Protein AF-A0A848GAI8-F1 (afdb_monomer_lite)

Radius of gyration: 19.77 Å; chains: 1; bounding box: 49×40×52 Å

Sequence (267 aa):
MNIGAVVGDWGAGAVNARQDVECVQALLTRLARRLGRTALDPLGVDGSIARPPATSSTVAAIRAFQAYAGVGVDGWIAPGGETWRRLVDAASACAGGPAAGDACFPFARPAVADWTHAPRSFGSNRSSGRRAHAGCDLYAPVGRQIHAVRDGVVMRDPYPFYAQTDALEIDHGDFVIRYGEIQQDCSLRQGDKVTGGQVIARVGLLVGISVPSAMLHLEMYDGSGQGSLTVAESASARRADGVPYLRRADLMDPTPFLNQWKLRLAP

Foldseek 3Di:
DWAPWKDFQCVVPGPLALVNQLVLQLLLCLLCLQVVNCQLHQVDSRSDQDVRNVPGSLLSNLQVQCVVQVHDRPSMDGTVDPSVVSSCCSLVVCVPPDPLDFFAAQALDAFPDDQCDPPFFFQHADPNNLAGAQFGWRHDDWFGFTWDRAKWFWAAAWDDDAQRATWTWTDRSQKIKIWPQFHPPFPDGGGDIHGHLDGGTTWHARHPDDDRGTTTGIWMFRRSDDDDQFADLVQFQADPVRRGNSGHVRTDGCNVVNVSNNVHHRD

Organism: NCBI:txid2728840

InterPro domains:
  IPR011055 Duplicated hybrid motif [G3DSA:2.70.70.10] (113-238)
  IPR011055 Duplicated hybrid motif [SSF51261] (120-224)
  IPR016047 M23ase, beta-sheet core domain [PF01551] (132-222)
  IPR036365 PGBD-like superfamily [SSF47090] (29-88)
  IPR036366 PGBD superfamily [G3DSA:1.10.101.10] (13-93)
  IPR050570 Bacterial cell wall metabolism enzyme [PTHR21666] (99-259)

pLDDT: mean 90.75, std 10.86, range [37.84, 98.81]

Secondary structure (DSSP, 8-state):
---SS-EE-GGGT----HHHHHHHHHHHHHHHHHHT-GGG--S---S---SSGGG-HHHHHHHHHHHHHTS--SSEE-TT-HHHHHHHHHHHTTSSPS-TTS---SSSS--SS-TTSTTTSTT-EEGGGTEE--SEEEE--TT-EEE-SSSEEE-S--EE-GGG-EEEEEE-SS-EEEEEEE-TT----TT-EE-TT-EEEEBPPPPS-SS---EEEEEEE-S---S-SB--GGG--B-TTS-B-SB-TTEE--HHHHHHHTTS---

Structure (mmCIF, N/CA/C/O backbone):
data_AF-A0A848GAI8-F1
#
_entry.id   AF-A0A848GAI8-F1
#
loop_
_atom_site.group_PDB
_atom_site.id
_atom_site.type_symbol
_atom_site.label_atom_id
_atom_site.label_alt_id
_atom_site.label_comp_id
_atom_site.label_asym_id
_atom_site.label_entity_id
_atom_site.label_seq_id
_atom_site.pdbx_PDB_ins_code
_atom_site.Cartn_x
_atom_site.Cartn_y
_atom_site.Cartn_z
_atom_site.occupancy
_atom_site.B_iso_or_equiv
_atom_site.auth_seq_id
_atom_site.auth_comp_id
_atom_site.auth_asym_id
_atom_site.auth_atom_id
_atom_site.pdbx_PDB_model_num
ATOM 1 N N . MET A 1 1 ? 2.447 5.279 -17.046 1.00 63.69 1 MET A N 1
ATOM 2 C CA . MET A 1 1 ? 3.831 4.863 -16.738 1.00 63.69 1 MET A CA 1
ATOM 3 C C . MET A 1 1 ? 4.490 4.506 -18.065 1.00 63.69 1 MET A C 1
ATOM 5 O O . MET A 1 1 ? 3.864 3.778 -18.823 1.00 63.69 1 MET A O 1
ATOM 9 N N . ASN A 1 2 ? 5.639 5.090 -18.412 1.00 78.75 2 ASN A N 1
ATOM 10 C CA . ASN A 1 2 ? 6.361 4.805 -19.661 1.00 78.75 2 ASN A CA 1
ATOM 11 C C . ASN A 1 2 ? 7.869 4.896 -19.405 1.00 78.75 2 ASN A C 1
ATOM 13 O O . ASN A 1 2 ? 8.270 5.735 -18.601 1.00 78.75 2 ASN A O 1
ATOM 17 N N . ILE A 1 3 ? 8.665 4.066 -20.078 1.00 89.44 3 ILE A N 1
ATOM 18 C CA . ILE A 1 3 ? 10.132 4.162 -20.062 1.00 89.44 3 ILE A CA 1
ATOM 19 C C . ILE A 1 3 ? 10.619 5.090 -21.182 1.00 89.44 3 ILE A C 1
ATOM 21 O O . ILE A 1 3 ? 10.006 5.146 -22.250 1.00 89.44 3 ILE A O 1
ATOM 25 N N . GLY A 1 4 ? 11.699 5.831 -20.937 1.00 88.69 4 GLY A N 1
ATOM 26 C CA . GLY A 1 4 ? 12.302 6.767 -21.892 1.00 88.69 4 GLY A CA 1
ATOM 27 C C . GLY A 1 4 ? 13.352 6.136 -22.809 1.00 88.69 4 GLY A C 1
ATOM 28 O O . GLY A 1 4 ? 13.539 6.600 -23.933 1.00 88.69 4 GLY A O 1
ATOM 29 N N . ALA A 1 5 ? 14.016 5.070 -22.362 1.00 92.50 5 ALA A N 1
ATOM 30 C CA . ALA A 1 5 ? 15.047 4.365 -23.113 1.00 92.50 5 ALA A CA 1
ATOM 31 C C . ALA A 1 5 ? 14.986 2.841 -22.915 1.00 92.50 5 ALA A C 1
ATOM 33 O O . ALA A 1 5 ? 14.226 2.322 -22.100 1.00 92.50 5 ALA A O 1
ATOM 34 N N . VAL A 1 6 ? 15.781 2.108 -23.701 1.00 94.81 6 VAL A N 1
ATOM 35 C CA . VAL A 1 6 ? 15.844 0.640 -23.628 1.00 94.81 6 VAL A CA 1
ATOM 36 C C . VAL A 1 6 ? 16.444 0.199 -22.291 1.00 94.81 6 VAL A C 1
ATOM 38 O O . VAL A 1 6 ? 17.518 0.671 -21.900 1.00 94.81 6 VAL A O 1
ATOM 41 N N . VAL A 1 7 ? 15.768 -0.748 -21.639 1.00 96.00 7 VAL A N 1
ATOM 42 C CA . VAL A 1 7 ? 16.212 -1.419 -20.410 1.00 96.00 7 VAL A CA 1
ATOM 43 C C . VAL A 1 7 ? 16.597 -2.863 -20.718 1.00 96.00 7 VAL A C 1
ATOM 45 O O . VAL A 1 7 ? 15.848 -3.574 -21.387 1.00 96.00 7 VAL A O 1
ATOM 48 N N . GLY A 1 8 ? 17.741 -3.309 -20.203 1.00 93.75 8 GLY A N 1
ATOM 49 C CA . GLY A 1 8 ? 18.208 -4.686 -20.301 1.00 93.75 8 GLY A CA 1
ATOM 50 C C . GLY A 1 8 ? 19.714 -4.790 -20.535 1.00 93.75 8 GLY A C 1
ATOM 51 O O . GLY A 1 8 ? 20.512 -4.042 -19.972 1.00 93.75 8 GLY A O 1
ATOM 52 N N . ASP A 1 9 ? 20.119 -5.751 -21.358 1.00 88.25 9 ASP A N 1
ATOM 53 C CA . ASP A 1 9 ? 21.524 -6.034 -21.642 1.00 88.25 9 ASP A CA 1
ATOM 54 C C . ASP A 1 9 ? 22.243 -4.853 -22.339 1.00 88.25 9 ASP A C 1
ATOM 56 O O . ASP A 1 9 ? 21.953 -4.519 -23.490 1.00 88.25 9 ASP A O 1
ATOM 60 N N . TRP A 1 10 ? 23.201 -4.221 -21.646 1.00 81.00 10 TRP A N 1
ATOM 61 C CA . TRP A 1 10 ? 24.008 -3.120 -22.193 1.00 81.00 10 TRP A CA 1
ATOM 62 C C . TRP A 1 10 ? 25.063 -3.583 -23.204 1.00 81.00 10 TRP A C 1
ATOM 64 O O . TRP A 1 10 ? 25.493 -2.779 -24.028 1.00 81.00 10 TRP A O 1
ATOM 74 N N . GLY A 1 11 ? 25.454 -4.862 -23.194 1.00 75.69 11 GLY A N 1
ATOM 75 C CA . GLY A 1 11 ? 26.381 -5.446 -24.167 1.00 75.69 11 GLY A CA 1
ATOM 76 C C . GLY A 1 11 ? 25.835 -5.425 -25.595 1.00 75.69 11 GLY A C 1
ATOM 77 O O . GLY A 1 11 ? 26.606 -5.495 -26.547 1.00 75.69 11 GLY A O 1
ATOM 78 N N . ALA A 1 12 ? 24.522 -5.253 -25.744 1.00 71.38 12 ALA A N 1
ATOM 79 C CA . ALA A 1 12 ? 23.870 -5.068 -27.029 1.00 71.38 12 ALA A CA 1
ATOM 80 C C . ALA A 1 12 ? 23.346 -3.621 -27.248 1.00 71.38 12 ALA A C 1
ATOM 82 O O . ALA A 1 12 ? 22.756 -3.346 -28.286 1.00 71.38 12 ALA A O 1
ATOM 83 N N . GLY A 1 13 ? 23.565 -2.681 -26.311 1.00 81.50 13 GLY A N 1
ATOM 84 C CA . GLY A 1 13 ? 23.250 -1.251 -26.496 1.00 81.50 13 GLY A CA 1
ATOM 85 C C . GLY A 1 13 ? 22.117 -0.657 -25.643 1.00 81.50 13 GLY A C 1
ATOM 86 O O . GLY A 1 13 ? 21.675 0.456 -25.928 1.00 81.50 13 GLY A O 1
ATOM 87 N N . ALA A 1 14 ? 21.639 -1.345 -24.599 1.00 89.38 14 ALA A N 1
ATOM 88 C CA . ALA A 1 14 ? 20.651 -0.772 -23.677 1.00 89.38 14 ALA A CA 1
ATOM 89 C C . ALA A 1 14 ? 21.217 0.419 -22.872 1.00 89.38 14 ALA A C 1
ATOM 91 O O . ALA A 1 14 ? 22.340 0.361 -22.365 1.00 89.38 14 ALA A O 1
ATOM 92 N N . VAL A 1 15 ? 20.418 1.485 -22.720 1.00 93.38 15 VAL A N 1
ATOM 93 C CA . VAL A 1 15 ? 20.817 2.721 -22.015 1.00 93.38 15 VAL A CA 1
ATOM 94 C C . VAL A 1 15 ? 20.756 2.538 -20.502 1.00 93.38 15 VAL A C 1
ATOM 96 O O . VAL A 1 15 ? 21.631 3.029 -19.793 1.00 93.38 15 VAL A O 1
ATOM 99 N N . ASN A 1 16 ? 19.741 1.816 -20.009 1.00 93.06 16 ASN A N 1
ATOM 100 C CA . ASN A 1 16 ? 19.540 1.549 -18.583 1.00 93.06 16 ASN A CA 1
ATOM 101 C C . ASN A 1 16 ? 19.509 2.823 -17.723 1.00 93.06 16 ASN A C 1
ATOM 103 O O . ASN A 1 16 ? 20.175 2.906 -16.690 1.00 93.06 16 ASN A O 1
ATOM 107 N N . ALA A 1 17 ? 18.733 3.829 -18.144 1.00 92.81 17 ALA A N 1
ATOM 108 C CA . ALA A 1 17 ? 18.486 4.994 -17.304 1.00 92.81 17 ALA A CA 1
ATOM 109 C C . ALA A 1 17 ? 17.850 4.539 -15.983 1.00 92.81 17 ALA A C 1
ATOM 111 O O . ALA A 1 17 ? 16.893 3.767 -15.990 1.00 92.81 17 ALA A O 1
ATOM 112 N N . ARG A 1 18 ? 18.372 5.024 -14.850 1.00 89.25 18 ARG A N 1
ATOM 113 C CA . ARG A 1 18 ? 17.991 4.546 -13.511 1.00 89.25 18 ARG A CA 1
ATOM 114 C C . ARG A 1 18 ? 16.474 4.469 -13.307 1.00 89.25 18 ARG A C 1
ATOM 116 O O . ARG A 1 18 ? 15.976 3.440 -12.875 1.00 89.25 18 ARG A O 1
ATOM 123 N N . GLN A 1 19 ? 15.753 5.528 -13.674 1.00 84.19 19 GLN A N 1
ATOM 124 C CA . GLN A 1 19 ? 14.293 5.599 -13.535 1.00 84.19 19 GLN A CA 1
ATOM 125 C C . GLN A 1 19 ? 13.564 4.553 -14.394 1.00 84.19 19 GLN A C 1
ATOM 127 O O . GLN A 1 19 ? 12.567 3.986 -13.954 1.00 84.19 19 GLN A O 1
ATOM 132 N N . ASP A 1 20 ? 14.072 4.258 -15.594 1.00 91.69 20 ASP A N 1
ATOM 133 C CA . ASP A 1 20 ? 13.491 3.240 -16.473 1.00 91.69 20 ASP A CA 1
ATOM 134 C C . ASP A 1 20 ? 13.725 1.834 -15.910 1.00 91.69 20 ASP A C 1
ATOM 136 O O . ASP A 1 20 ? 12.824 0.994 -15.929 1.00 91.69 20 ASP A O 1
ATOM 140 N N . VAL A 1 21 ? 14.919 1.586 -15.359 1.00 94.31 21 VAL A N 1
ATOM 141 C CA . VAL A 1 21 ? 15.248 0.317 -14.699 1.00 94.31 21 VAL A CA 1
ATOM 142 C C . VAL A 1 21 ? 14.387 0.126 -13.450 1.00 94.31 21 VAL A C 1
ATOM 144 O O . VAL A 1 21 ? 13.780 -0.933 -13.307 1.00 94.31 21 VAL A O 1
ATOM 147 N N . GLU A 1 22 ? 14.257 1.151 -12.600 1.00 87.12 22 GLU A N 1
ATOM 148 C CA . GLU A 1 22 ? 13.373 1.125 -11.424 1.00 87.12 22 GLU A CA 1
ATOM 149 C C . GLU A 1 22 ? 11.928 0.828 -11.844 1.00 87.12 22 GLU A C 1
ATOM 151 O O . GLU A 1 22 ? 11.261 -0.010 -11.242 1.00 87.12 22 GLU A O 1
ATOM 156 N N . CYS A 1 23 ? 11.455 1.450 -12.927 1.00 84.88 23 CYS A N 1
ATOM 157 C CA . CYS A 1 23 ? 10.116 1.232 -13.459 1.00 84.88 23 CYS A CA 1
ATOM 158 C C . CYS A 1 23 ? 9.890 -0.219 -13.919 1.00 84.88 23 CYS A C 1
ATOM 160 O O . CYS A 1 23 ? 8.900 -0.846 -13.533 1.00 84.88 23 CYS A O 1
ATOM 162 N N . VAL A 1 24 ? 10.815 -0.782 -14.701 1.00 93.69 24 VAL A N 1
ATOM 163 C CA . VAL A 1 24 ? 10.748 -2.183 -15.147 1.00 93.69 24 VAL A CA 1
ATOM 164 C C . VAL A 1 24 ? 10.813 -3.143 -13.960 1.00 93.69 24 VAL A C 1
ATOM 166 O O . VAL A 1 24 ? 9.997 -4.062 -13.875 1.00 93.69 24 VAL A O 1
ATOM 169 N N . GLN A 1 25 ? 11.737 -2.919 -13.023 1.00 94.00 25 GLN A N 1
ATOM 170 C CA . GLN A 1 25 ? 11.879 -3.744 -11.825 1.00 94.00 25 GLN A CA 1
ATOM 171 C C . GLN A 1 25 ? 10.603 -3.726 -10.978 1.00 94.00 25 GLN A C 1
ATOM 173 O O . GLN A 1 25 ? 10.146 -4.771 -10.518 1.00 94.00 25 GLN A O 1
ATOM 178 N N . ALA A 1 26 ? 9.989 -2.558 -10.811 1.00 85.12 26 ALA A N 1
ATOM 179 C CA . ALA A 1 26 ? 8.768 -2.387 -10.039 1.00 85.12 26 ALA A CA 1
ATOM 180 C C . ALA A 1 26 ? 7.585 -3.160 -10.660 1.00 85.12 26 ALA A C 1
ATOM 182 O O . ALA A 1 26 ? 6.860 -3.867 -9.956 1.00 85.12 26 ALA A O 1
ATOM 183 N N . LEU A 1 27 ? 7.431 -3.104 -11.989 1.00 88.12 27 LEU A N 1
ATOM 184 C CA . LEU A 1 27 ? 6.392 -3.850 -12.712 1.00 88.12 27 LEU A CA 1
ATOM 185 C C . LEU A 1 27 ? 6.614 -5.367 -12.660 1.00 88.12 27 LEU A C 1
ATOM 187 O O . LEU A 1 27 ? 5.664 -6.117 -12.429 1.00 88.12 27 LEU A O 1
ATOM 191 N N . 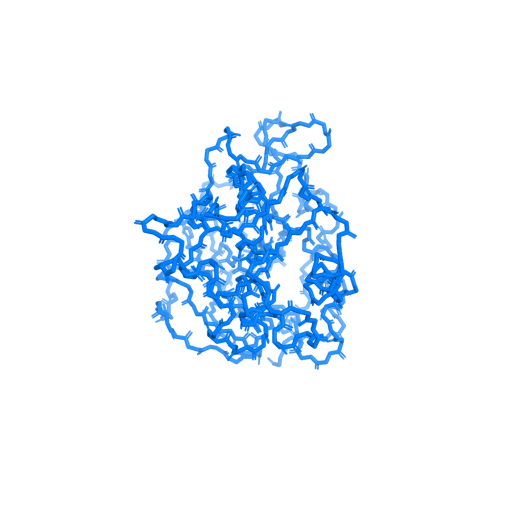LEU A 1 28 ? 7.856 -5.819 -12.850 1.00 92.00 28 LEU A N 1
ATOM 192 C CA . LEU A 1 28 ? 8.221 -7.234 -12.759 1.00 92.00 28 LEU A CA 1
ATOM 193 C C . LEU A 1 28 ? 8.013 -7.775 -11.342 1.00 92.00 28 LEU A C 1
ATOM 195 O O . LEU A 1 28 ? 7.396 -8.823 -11.184 1.00 92.00 28 LEU A O 1
ATOM 199 N N . THR A 1 29 ? 8.417 -7.019 -10.316 1.00 87.00 29 THR A N 1
ATOM 200 C CA . THR A 1 29 ? 8.176 -7.354 -8.902 1.00 87.00 29 THR A CA 1
ATOM 201 C C . THR A 1 29 ? 6.683 -7.539 -8.632 1.00 87.00 29 THR A C 1
ATOM 203 O O . THR A 1 29 ? 6.273 -8.564 -8.087 1.00 87.00 29 THR A O 1
ATOM 206 N N . ARG A 1 30 ? 5.843 -6.587 -9.069 1.00 81.00 30 ARG A N 1
ATOM 207 C CA . ARG A 1 30 ? 4.383 -6.670 -8.907 1.00 81.00 30 ARG A CA 1
ATOM 208 C C . ARG A 1 30 ? 3.805 -7.902 -9.602 1.00 81.00 30 ARG A C 1
ATOM 210 O O . ARG A 1 30 ? 2.993 -8.627 -9.029 1.00 81.00 30 ARG A O 1
ATOM 217 N N . LEU A 1 31 ? 4.241 -8.168 -10.833 1.00 83.56 31 LEU A N 1
ATOM 218 C CA . LEU A 1 31 ? 3.784 -9.323 -11.598 1.00 83.56 31 LEU A CA 1
ATOM 219 C C . LEU A 1 31 ? 4.232 -10.653 -10.966 1.00 83.56 31 LEU A C 1
ATOM 221 O O . LEU A 1 31 ? 3.439 -11.594 -10.909 1.00 83.56 31 LEU A O 1
ATOM 225 N N . ALA A 1 32 ? 5.469 -10.724 -10.470 1.00 85.44 32 ALA A N 1
ATOM 226 C CA . ALA A 1 32 ? 6.034 -11.891 -9.798 1.00 85.44 32 ALA A CA 1
ATOM 227 C C . ALA A 1 32 ? 5.236 -12.263 -8.549 1.00 85.44 32 ALA A C 1
ATOM 229 O O . ALA A 1 32 ? 4.837 -13.422 -8.403 1.00 85.44 32 ALA A O 1
ATOM 230 N N . ARG A 1 33 ? 4.941 -11.272 -7.697 1.00 78.06 33 ARG A N 1
ATOM 231 C CA . ARG A 1 33 ? 4.125 -11.450 -6.490 1.00 78.06 33 ARG A CA 1
ATOM 232 C C . ARG A 1 33 ? 2.724 -11.925 -6.833 1.00 78.06 33 ARG A C 1
ATOM 234 O O . ARG A 1 33 ? 2.290 -12.956 -6.327 1.00 78.06 33 ARG A O 1
ATOM 241 N N . ARG A 1 34 ? 2.054 -11.244 -7.767 1.00 73.38 34 ARG A N 1
ATOM 242 C CA . ARG A 1 34 ? 0.685 -11.589 -8.167 1.00 73.38 34 ARG A CA 1
ATOM 243 C C . ARG A 1 34 ? 0.567 -13.002 -8.736 1.00 73.38 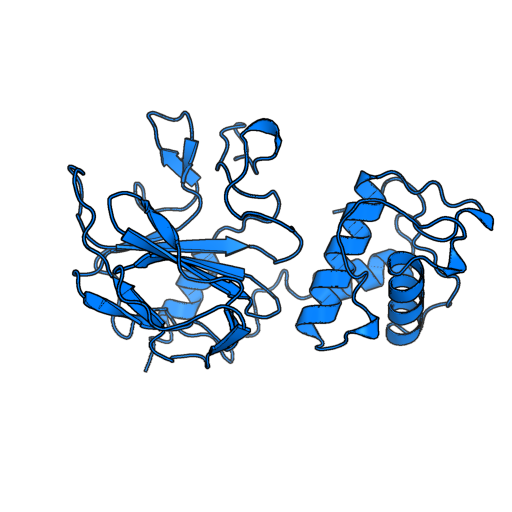34 ARG A C 1
ATOM 245 O O . ARG A 1 34 ? -0.412 -13.689 -8.477 1.00 73.38 34 ARG A O 1
ATOM 252 N N . LEU A 1 35 ? 1.535 -13.430 -9.545 1.00 76.81 35 LEU A N 1
ATOM 253 C CA . LEU A 1 35 ? 1.511 -14.757 -10.163 1.00 76.81 35 LEU A CA 1
ATOM 254 C C . LEU A 1 35 ? 2.107 -15.854 -9.269 1.00 76.81 35 LEU A C 1
ATOM 256 O O . LEU A 1 35 ? 2.098 -17.014 -9.679 1.00 76.81 35 LEU A O 1
ATOM 260 N N . GLY A 1 36 ? 2.673 -15.511 -8.106 1.00 76.69 36 GLY A N 1
ATOM 261 C CA . GLY A 1 36 ? 3.464 -16.443 -7.299 1.00 76.69 36 GLY A CA 1
ATOM 262 C C . GLY A 1 36 ? 4.666 -17.015 -8.064 1.00 76.69 36 GLY A C 1
ATOM 263 O O . GLY A 1 36 ? 5.062 -18.157 -7.839 1.00 76.69 36 GLY A O 1
ATOM 264 N N . ARG A 1 37 ? 5.222 -16.258 -9.021 1.00 84.38 37 ARG A N 1
ATOM 265 C CA . ARG A 1 37 ? 6.293 -16.700 -9.929 1.00 84.38 37 ARG A CA 1
ATOM 266 C C . ARG A 1 37 ? 7.588 -15.970 -9.615 1.00 84.38 37 ARG A C 1
ATOM 268 O O . ARG A 1 37 ? 7.877 -14.932 -10.201 1.00 84.38 37 ARG A O 1
ATOM 275 N N . THR A 1 38 ? 8.401 -16.570 -8.754 1.00 88.38 38 THR A N 1
ATOM 276 C CA . THR A 1 38 ? 9.708 -16.032 -8.336 1.00 88.38 38 THR A CA 1
ATOM 277 C C . THR A 1 38 ? 10.678 -15.804 -9.496 1.00 88.38 38 THR A C 1
ATOM 279 O O . THR A 1 38 ? 11.504 -14.907 -9.423 1.00 88.38 38 THR A O 1
ATOM 282 N N . ALA A 1 39 ? 10.552 -16.546 -10.602 1.00 91.38 39 ALA A N 1
ATOM 283 C CA . ALA A 1 39 ? 11.368 -16.336 -11.802 1.00 91.38 39 ALA A CA 1
ATOM 284 C C . ALA A 1 39 ? 11.154 -14.963 -12.472 1.00 91.38 39 ALA A C 1
ATOM 286 O O . ALA A 1 39 ? 11.996 -14.533 -13.254 1.00 91.38 39 ALA A O 1
ATOM 287 N N . LEU A 1 40 ? 10.030 -14.293 -12.196 1.00 92.69 40 LEU A N 1
ATOM 288 C CA . LEU A 1 40 ? 9.745 -12.943 -12.689 1.00 92.69 40 LEU A CA 1
ATOM 289 C C . LEU A 1 40 ? 10.254 -11.854 -11.735 1.00 92.69 40 LEU A C 1
ATOM 291 O O . LEU A 1 40 ? 10.149 -10.679 -12.067 1.00 92.69 40 LEU A O 1
ATOM 295 N N . ASP A 1 41 ? 10.749 -12.217 -10.550 1.00 91.56 41 ASP A N 1
ATOM 296 C CA . ASP A 1 41 ? 11.190 -11.257 -9.545 1.00 91.56 41 ASP A CA 1
ATOM 297 C C . ASP A 1 41 ? 12.616 -10.774 -9.871 1.00 91.56 41 ASP A C 1
ATOM 299 O O . ASP A 1 41 ? 13.542 -11.589 -9.924 1.00 91.56 41 ASP A O 1
ATOM 303 N N . PRO A 1 42 ? 12.833 -9.463 -10.084 1.00 93.94 42 PRO A N 1
ATOM 304 C CA . PRO A 1 42 ? 14.166 -8.906 -10.294 1.00 93.94 42 PRO A CA 1
ATOM 305 C C . PRO A 1 42 ? 15.015 -8.860 -9.010 1.00 93.94 42 PRO A C 1
ATOM 307 O O . PRO A 1 42 ? 16.150 -8.391 -9.062 1.00 93.94 42 PRO A O 1
ATOM 310 N N . LEU A 1 43 ? 14.506 -9.349 -7.873 1.00 91.25 43 LEU A N 1
ATOM 311 C CA . LEU A 1 43 ? 15.171 -9.408 -6.566 1.00 91.25 43 LEU A CA 1
ATOM 312 C C . LEU A 1 43 ? 15.530 -8.032 -5.985 1.00 91.25 43 LEU A C 1
ATOM 314 O O . LEU A 1 43 ? 16.452 -7.911 -5.180 1.00 91.25 43 LEU A O 1
ATOM 318 N N . GLY A 1 44 ? 14.811 -6.986 -6.390 1.00 85.44 44 GLY A N 1
ATOM 319 C CA . GLY A 1 44 ? 15.136 -5.615 -6.011 1.00 85.44 44 GLY A CA 1
ATOM 320 C C . GLY A 1 44 ? 14.616 -4.577 -7.000 1.00 85.44 44 GLY A C 1
ATOM 321 O O . GLY A 1 44 ? 14.434 -4.863 -8.182 1.00 85.44 44 GLY A O 1
ATOM 322 N N . VAL A 1 45 ? 14.405 -3.359 -6.502 1.00 87.12 45 VAL A N 1
ATOM 323 C CA . VAL A 1 45 ? 14.191 -2.148 -7.304 1.00 87.12 45 VAL A CA 1
ATOM 324 C C . VAL A 1 45 ? 15.326 -1.187 -6.951 1.00 87.12 45 VAL A C 1
ATOM 326 O O . VAL A 1 45 ? 15.193 -0.337 -6.073 1.00 87.12 45 VAL A O 1
ATOM 329 N N . ASP A 1 46 ? 16.485 -1.393 -7.570 1.00 89.19 46 ASP A N 1
ATOM 330 C CA . ASP A 1 46 ? 17.729 -0.655 -7.306 1.00 89.19 46 ASP A CA 1
ATOM 331 C C . ASP A 1 46 ? 18.138 0.280 -8.460 1.00 89.19 46 ASP A C 1
ATOM 333 O O . ASP A 1 46 ? 19.134 1.005 -8.366 1.00 89.19 46 ASP A O 1
ATOM 337 N N . GLY A 1 47 ? 17.381 0.255 -9.560 1.00 90.94 47 GLY A N 1
ATOM 338 C CA . GLY A 1 47 ? 17.638 1.048 -10.752 1.00 90.94 47 GLY A CA 1
ATOM 339 C C . GLY A 1 47 ? 18.909 0.671 -11.500 1.00 90.94 47 GLY A C 1
ATOM 340 O O . GLY A 1 47 ? 19.420 1.486 -12.270 1.00 90.94 47 GLY A O 1
ATOM 341 N N . SER A 1 48 ? 19.438 -0.531 -11.267 1.00 93.06 48 SER A N 1
ATOM 342 C CA . SER A 1 48 ? 20.727 -0.973 -11.784 1.00 93.06 48 SER A CA 1
ATOM 343 C C . SER A 1 48 ? 20.624 -2.270 -12.594 1.00 93.06 48 SER A C 1
ATOM 345 O O . SER A 1 48 ? 19.827 -3.166 -12.323 1.00 93.06 48 SER A O 1
ATOM 347 N N . ILE A 1 49 ? 21.484 -2.382 -13.610 1.00 93.69 49 ILE A N 1
ATOM 348 C CA . ILE A 1 49 ? 21.755 -3.631 -14.330 1.00 93.69 49 ILE A CA 1
ATOM 349 C C . ILE A 1 49 ? 23.190 -4.051 -14.011 1.00 93.69 49 ILE A C 1
ATOM 351 O O . ILE A 1 49 ? 24.121 -3.252 -14.141 1.00 93.69 49 ILE A O 1
ATOM 355 N N . ALA A 1 50 ? 23.368 -5.304 -13.589 1.00 91.25 50 ALA A N 1
ATOM 356 C CA . ALA A 1 50 ? 24.670 -5.829 -13.192 1.00 91.25 50 ALA A CA 1
ATOM 357 C C . ALA A 1 50 ? 25.691 -5.820 -14.345 1.00 91.25 50 ALA A C 1
ATOM 359 O O . ALA A 1 50 ? 25.358 -5.796 -15.536 1.00 91.25 50 ALA A O 1
ATOM 360 N N . ARG A 1 51 ? 26.974 -5.846 -13.972 1.00 87.94 51 ARG A N 1
ATOM 361 C CA . ARG A 1 51 ? 28.106 -5.978 -14.894 1.00 87.94 51 ARG A CA 1
ATOM 362 C C . ARG A 1 51 ? 28.883 -7.250 -14.526 1.00 87.94 51 ARG A C 1
ATOM 364 O O . ARG A 1 51 ? 29.464 -7.274 -13.444 1.00 87.94 51 ARG A O 1
ATOM 371 N N . PRO A 1 52 ? 28.917 -8.284 -15.387 1.00 87.69 52 PRO A N 1
ATOM 372 C CA . PRO A 1 52 ? 28.300 -8.357 -16.717 1.00 87.69 52 PRO A CA 1
ATOM 373 C C . PRO A 1 52 ? 26.757 -8.493 -16.672 1.00 87.69 52 PRO A C 1
ATOM 375 O O . PRO A 1 52 ? 26.220 -8.954 -15.672 1.00 87.69 52 PRO A O 1
ATOM 378 N N . PRO A 1 53 ? 26.026 -8.154 -17.752 1.00 83.69 53 PRO A N 1
ATOM 379 C CA . PRO A 1 53 ? 24.559 -8.253 -17.816 1.00 83.69 53 PRO A CA 1
ATOM 380 C C . PRO A 1 53 ? 24.012 -9.642 -17.484 1.00 83.69 53 PRO A C 1
ATOM 382 O O . PRO A 1 53 ? 22.938 -9.765 -16.901 1.00 83.69 53 PRO A O 1
ATOM 385 N N . ALA A 1 54 ? 24.769 -10.688 -17.827 1.00 85.62 54 ALA A N 1
ATOM 386 C CA . ALA A 1 54 ? 24.411 -12.080 -17.574 1.00 85.62 54 ALA A CA 1
ATOM 387 C C . ALA A 1 54 ? 24.223 -12.411 -16.082 1.00 85.62 54 ALA A C 1
ATOM 389 O O . ALA A 1 54 ? 23.573 -13.402 -15.764 1.00 85.62 54 ALA A O 1
ATOM 390 N N . THR A 1 55 ? 24.766 -11.600 -15.167 1.00 90.25 55 THR A N 1
ATOM 391 C CA . THR A 1 55 ? 24.584 -11.772 -13.717 1.00 90.25 55 THR A CA 1
ATOM 392 C C . THR A 1 55 ? 23.458 -10.907 -13.146 1.00 90.25 55 THR A C 1
ATOM 394 O O . THR A 1 55 ? 23.223 -10.929 -11.941 1.00 90.25 55 THR A O 1
ATOM 397 N N . SER A 1 56 ? 22.747 -10.137 -13.979 1.00 94.81 56 SER A N 1
ATOM 398 C CA . SER A 1 56 ? 21.659 -9.271 -13.526 1.00 94.81 56 SER A CA 1
ATOM 399 C C . SER A 1 56 ? 20.369 -10.061 -13.327 1.00 94.81 56 SER A C 1
ATOM 401 O O . SER A 1 56 ? 19.801 -10.595 -14.282 1.00 94.81 56 SER A O 1
ATOM 403 N N . SER A 1 57 ? 19.855 -10.052 -12.097 1.00 95.31 57 SER A N 1
ATOM 404 C CA . SER A 1 57 ? 18.518 -10.556 -11.764 1.00 95.31 57 SER A CA 1
ATOM 405 C C . SER A 1 57 ? 17.424 -9.834 -12.554 1.00 95.31 57 SER A C 1
ATOM 407 O O . SER A 1 57 ? 16.504 -10.480 -13.043 1.00 95.31 57 SER A O 1
ATOM 409 N N . THR A 1 58 ? 17.567 -8.525 -12.786 1.00 96.31 58 THR A N 1
ATOM 410 C CA . THR A 1 58 ? 16.669 -7.753 -13.657 1.00 96.31 58 THR A CA 1
ATOM 411 C C . THR A 1 58 ? 16.641 -8.305 -15.082 1.00 96.31 58 THR A C 1
ATOM 413 O O . THR A 1 58 ? 15.564 -8.550 -15.617 1.00 96.31 58 THR A O 1
ATOM 416 N N . VAL A 1 59 ? 17.799 -8.558 -15.707 1.00 96.00 59 VAL A N 1
ATOM 417 C CA . VAL A 1 59 ? 17.855 -9.124 -17.072 1.00 96.00 59 VAL A CA 1
ATOM 418 C C . VAL A 1 59 ? 17.278 -10.541 -17.104 1.00 96.00 59 VAL A C 1
ATOM 420 O O . VAL A 1 59 ? 16.544 -10.883 -18.033 1.00 96.00 59 VAL A O 1
ATOM 423 N N . ALA A 1 60 ? 17.551 -11.356 -16.082 1.00 96.25 60 ALA A N 1
ATOM 424 C CA . ALA A 1 60 ? 16.960 -12.686 -15.950 1.00 96.25 60 ALA A CA 1
ATOM 425 C C . ALA A 1 60 ? 15.423 -12.623 -15.846 1.00 96.25 60 ALA A C 1
ATOM 427 O O . ALA A 1 60 ? 14.734 -13.344 -16.568 1.00 96.25 60 ALA A O 1
ATOM 428 N N . ALA A 1 61 ? 14.890 -11.710 -15.031 1.00 96.69 61 ALA A N 1
ATOM 429 C CA . ALA A 1 61 ? 13.457 -11.485 -14.869 1.00 96.69 61 ALA A CA 1
ATOM 430 C C . ALA A 1 61 ? 12.795 -10.969 -16.159 1.00 96.69 61 ALA A C 1
ATOM 432 O O . ALA A 1 61 ? 11.715 -11.436 -16.518 1.00 96.69 61 ALA A O 1
ATOM 433 N N . ILE A 1 62 ? 13.458 -10.077 -16.910 1.00 96.50 62 ILE A N 1
ATOM 434 C CA . ILE A 1 62 ? 12.988 -9.634 -18.235 1.00 96.50 62 ILE A CA 1
ATOM 435 C C . ILE A 1 62 ? 12.873 -10.833 -19.182 1.00 96.50 62 ILE A C 1
ATOM 437 O O . ILE A 1 62 ? 11.826 -11.023 -19.798 1.00 96.50 62 ILE A O 1
ATOM 441 N N . ARG A 1 63 ? 13.909 -11.677 -19.271 1.00 96.12 63 ARG A N 1
ATOM 442 C CA . ARG A 1 63 ? 13.888 -12.879 -20.125 1.00 96.12 63 ARG A CA 1
ATOM 443 C C . ARG A 1 63 ? 12.792 -13.859 -19.707 1.00 96.12 63 ARG A C 1
ATOM 445 O O . ARG A 1 63 ? 12.084 -14.391 -20.560 1.00 96.12 63 ARG A O 1
ATOM 452 N N . ALA A 1 64 ? 12.618 -14.072 -18.404 1.00 96.25 64 ALA A N 1
ATOM 453 C CA . ALA A 1 64 ? 11.562 -14.923 -17.870 1.00 96.25 64 ALA A CA 1
ATOM 454 C C . ALA A 1 64 ? 10.166 -14.376 -18.204 1.00 96.25 64 ALA A C 1
ATOM 456 O O . ALA A 1 64 ? 9.285 -15.139 -18.606 1.00 96.25 64 ALA A O 1
ATOM 457 N N . PHE A 1 65 ? 9.973 -13.058 -18.103 1.00 96.50 65 PHE A N 1
ATOM 458 C CA . PHE A 1 65 ? 8.730 -12.410 -18.503 1.00 96.50 65 PHE A CA 1
ATOM 459 C C . PHE A 1 65 ? 8.474 -12.540 -20.004 1.00 96.50 65 PHE A C 1
ATOM 461 O O . PHE A 1 65 ? 7.362 -12.872 -20.397 1.00 96.50 65 PHE A O 1
ATOM 468 N N . GLN A 1 66 ? 9.486 -12.335 -20.846 1.00 96.44 66 GLN A N 1
ATOM 469 C CA . GLN A 1 66 ? 9.357 -12.485 -22.296 1.00 96.44 66 GLN A CA 1
ATOM 470 C C . GLN A 1 66 ? 8.928 -13.901 -22.688 1.00 96.44 66 GLN A C 1
ATOM 472 O O . GLN A 1 66 ? 7.993 -14.068 -23.473 1.00 96.44 66 GLN A O 1
ATOM 477 N N . ALA A 1 67 ? 9.551 -14.913 -22.076 1.00 94.69 67 ALA A N 1
ATOM 478 C CA . ALA A 1 67 ? 9.175 -16.309 -22.260 1.00 94.69 67 ALA A CA 1
ATOM 479 C C . ALA A 1 67 ? 7.733 -16.572 -21.793 1.00 94.69 67 ALA A C 1
ATOM 481 O O . ALA A 1 67 ? 6.956 -17.199 -22.509 1.00 94.69 67 ALA A O 1
ATOM 482 N N . TYR A 1 68 ? 7.350 -16.047 -20.624 1.00 92.38 68 TYR A N 1
ATOM 483 C CA . TYR A 1 68 ? 5.985 -16.144 -20.098 1.00 92.38 68 TYR A CA 1
ATOM 484 C C . TYR A 1 68 ? 4.950 -15.469 -21.011 1.00 92.38 68 TYR A C 1
ATOM 486 O O . TYR A 1 68 ? 3.869 -16.008 -21.236 1.00 92.38 68 TYR A O 1
ATOM 494 N N . ALA A 1 69 ? 5.286 -14.301 -21.552 1.00 91.38 69 ALA A N 1
ATOM 495 C CA . ALA A 1 69 ? 4.411 -13.502 -22.392 1.00 91.38 69 ALA A CA 1
ATOM 496 C C . ALA A 1 69 ? 4.376 -13.978 -23.853 1.00 91.38 69 ALA A C 1
ATOM 498 O O . ALA A 1 69 ? 3.613 -13.414 -24.635 1.00 91.38 69 ALA A O 1
ATOM 499 N N . GLY A 1 70 ? 5.176 -14.979 -24.239 1.00 92.00 70 GLY A N 1
ATOM 500 C CA . GLY A 1 70 ? 5.235 -15.490 -25.610 1.00 92.00 70 GLY A CA 1
ATOM 501 C C . GLY A 1 70 ? 5.778 -14.472 -26.618 1.00 92.00 70 GLY A C 1
ATOM 502 O O . GLY A 1 70 ? 5.293 -14.410 -27.746 1.00 92.00 70 GLY A O 1
ATOM 503 N N . VAL A 1 71 ? 6.742 -13.645 -26.204 1.00 93.56 71 VAL A N 1
ATOM 504 C CA . VAL A 1 71 ? 7.457 -12.689 -27.069 1.00 93.56 71 VAL A CA 1
ATOM 505 C C . VAL A 1 71 ? 8.925 -13.097 -27.218 1.00 93.56 71 VAL A C 1
ATOM 507 O O . VAL A 1 71 ? 9.401 -13.995 -26.524 1.00 93.56 71 VAL A O 1
ATOM 510 N N . GLY A 1 72 ? 9.652 -12.459 -28.140 1.00 93.50 72 GLY A N 1
ATOM 511 C CA . GLY A 1 72 ? 11.080 -12.726 -28.343 1.00 93.50 72 GLY A CA 1
ATOM 512 C C . GLY A 1 72 ? 11.892 -12.557 -27.052 1.00 93.50 72 GLY A C 1
ATOM 513 O O . GLY A 1 72 ? 11.732 -11.563 -26.346 1.00 93.50 72 GLY A O 1
ATOM 514 N N . VAL A 1 73 ? 12.751 -13.537 -26.744 1.00 94.19 73 VAL A N 1
ATOM 515 C CA . VAL A 1 73 ? 13.545 -13.579 -25.502 1.00 94.19 73 VAL A CA 1
ATOM 516 C C . VAL A 1 73 ? 14.933 -12.979 -25.733 1.00 94.19 73 VAL A C 1
ATOM 518 O O . VAL A 1 73 ? 15.945 -13.680 -25.797 1.00 94.19 73 VAL A O 1
ATOM 521 N N . ASP A 1 74 ? 14.988 -11.663 -25.885 1.00 91.94 74 ASP A N 1
ATOM 522 C CA . ASP A 1 74 ? 16.230 -10.907 -26.087 1.00 91.94 74 ASP A CA 1
ATOM 523 C C . ASP A 1 74 ? 16.794 -10.309 -24.783 1.00 91.94 74 ASP A C 1
ATOM 525 O O . ASP A 1 74 ? 17.975 -9.972 -24.722 1.00 91.94 74 ASP A O 1
ATOM 529 N N . GLY A 1 75 ? 16.006 -10.284 -23.702 1.00 92.12 75 GLY A N 1
ATOM 530 C CA . GLY A 1 75 ? 16.367 -9.652 -22.433 1.00 92.12 75 GLY A CA 1
ATOM 531 C C . GLY A 1 75 ? 16.223 -8.130 -22.439 1.00 92.12 75 GLY A C 1
ATOM 532 O O . GLY A 1 75 ? 16.790 -7.476 -21.561 1.00 92.12 75 GLY A O 1
ATOM 533 N N . TRP A 1 76 ? 15.486 -7.573 -23.404 1.00 93.12 76 TRP A N 1
ATOM 534 C CA . TRP A 1 76 ? 15.268 -6.145 -23.590 1.00 93.12 76 TRP A CA 1
ATOM 535 C C . TRP A 1 76 ? 13.816 -5.707 -23.485 1.00 93.12 76 TRP A C 1
ATOM 537 O O . TRP A 1 76 ? 12.863 -6.366 -23.906 1.00 93.12 76 TRP A O 1
ATOM 547 N N . ILE A 1 77 ? 13.659 -4.489 -22.987 1.00 95.12 77 ILE A N 1
ATOM 548 C CA . ILE A 1 77 ? 12.394 -3.780 -22.998 1.00 95.12 77 ILE A CA 1
ATOM 549 C C . ILE A 1 77 ? 12.625 -2.422 -23.650 1.00 95.12 77 ILE A C 1
ATOM 551 O O . ILE A 1 77 ? 13.248 -1.534 -23.072 1.00 95.12 77 ILE A O 1
ATOM 555 N N . ALA A 1 78 ? 12.133 -2.284 -24.880 1.00 94.00 78 ALA A N 1
ATOM 556 C CA . ALA A 1 78 ? 12.156 -1.029 -25.619 1.00 94.00 78 ALA A CA 1
ATOM 557 C C . ALA A 1 78 ? 10.916 -0.171 -25.296 1.00 94.00 78 ALA A C 1
ATOM 559 O O . ALA A 1 78 ? 9.818 -0.729 -25.169 1.00 94.00 78 ALA A O 1
ATOM 560 N N . PRO A 1 79 ? 11.051 1.169 -25.227 1.00 92.88 79 PRO A N 1
ATOM 561 C CA . PRO A 1 79 ? 9.916 2.078 -25.075 1.00 92.88 79 PRO A CA 1
ATOM 562 C C . PRO A 1 79 ? 8.824 1.813 -26.116 1.00 92.88 79 PRO A C 1
ATOM 564 O O . PRO A 1 79 ? 9.096 1.761 -27.313 1.00 92.88 79 PRO A O 1
ATOM 567 N N . GLY A 1 80 ? 7.583 1.604 -25.667 1.00 88.56 80 GLY A N 1
ATOM 568 C CA . GLY A 1 80 ? 6.441 1.325 -26.555 1.00 88.56 80 GLY A CA 1
ATOM 569 C C . GLY A 1 80 ? 6.471 -0.032 -27.284 1.00 88.56 80 GLY A C 1
ATOM 570 O O . GLY A 1 80 ? 5.536 -0.347 -28.026 1.00 88.56 80 GLY A O 1
ATOM 571 N N . GLY A 1 81 ? 7.506 -0.852 -27.071 1.00 92.69 81 GLY A N 1
ATOM 572 C CA . GLY A 1 81 ? 7.652 -2.169 -27.690 1.00 92.69 81 GLY A CA 1
ATOM 573 C C . GLY A 1 81 ? 6.616 -3.191 -27.209 1.00 92.69 81 GLY A C 1
ATOM 574 O O . GLY A 1 81 ? 5.894 -2.969 -26.238 1.00 92.69 81 GLY A O 1
ATOM 575 N N . GLU A 1 82 ? 6.555 -4.347 -27.877 1.00 94.75 82 GLU A N 1
ATOM 576 C CA . GLU A 1 82 ? 5.618 -5.429 -27.531 1.00 94.75 82 GLU A CA 1
ATOM 577 C C . GLU A 1 82 ? 5.828 -5.937 -26.098 1.00 94.75 82 GLU A C 1
ATOM 579 O O . GLU A 1 82 ? 4.867 -6.023 -25.338 1.00 94.75 82 GLU A O 1
ATOM 584 N N . THR A 1 83 ? 7.078 -6.200 -25.697 1.00 95.75 83 THR A N 1
ATOM 585 C CA . THR A 1 83 ? 7.413 -6.609 -24.323 1.00 95.75 83 THR A CA 1
ATOM 586 C C . THR A 1 83 ? 6.964 -5.564 -23.305 1.00 95.75 83 THR A C 1
ATOM 588 O O . THR A 1 83 ? 6.387 -5.921 -22.284 1.00 95.75 83 THR A O 1
ATOM 591 N N . TRP A 1 84 ? 7.170 -4.273 -23.593 1.00 95.38 84 TRP A N 1
ATOM 592 C CA . TRP A 1 84 ? 6.735 -3.185 -22.716 1.00 95.38 84 TRP A CA 1
ATOM 593 C C . TRP A 1 84 ? 5.214 -3.143 -22.582 1.00 95.38 84 TRP A C 1
ATOM 595 O O . TRP A 1 84 ? 4.704 -3.155 -21.466 1.00 95.38 84 TRP A O 1
ATOM 605 N N . ARG A 1 85 ? 4.483 -3.161 -23.703 1.00 92.44 85 ARG A N 1
ATOM 606 C CA . ARG A 1 85 ? 3.014 -3.166 -23.697 1.00 92.44 85 ARG A CA 1
ATOM 607 C C . ARG A 1 85 ? 2.465 -4.370 -22.948 1.00 92.44 85 ARG A C 1
ATOM 609 O O . ARG A 1 85 ? 1.656 -4.180 -22.057 1.00 92.44 85 ARG A O 1
ATOM 616 N N . ARG A 1 86 ? 2.975 -5.580 -23.202 1.00 92.25 86 ARG A N 1
ATOM 617 C CA . ARG A 1 86 ? 2.552 -6.777 -22.461 1.00 92.25 86 ARG A CA 1
ATOM 618 C C . ARG A 1 86 ? 2.908 -6.715 -20.987 1.00 92.25 86 ARG A C 1
ATOM 620 O O . ARG A 1 86 ? 2.135 -7.221 -20.189 1.00 92.25 86 ARG A O 1
ATOM 627 N N . LEU A 1 87 ? 4.056 -6.151 -20.609 1.00 92.00 87 LEU A N 1
ATOM 628 C CA . LEU A 1 87 ? 4.427 -6.011 -19.199 1.00 92.00 87 LEU A CA 1
ATOM 629 C C . LEU A 1 87 ? 3.49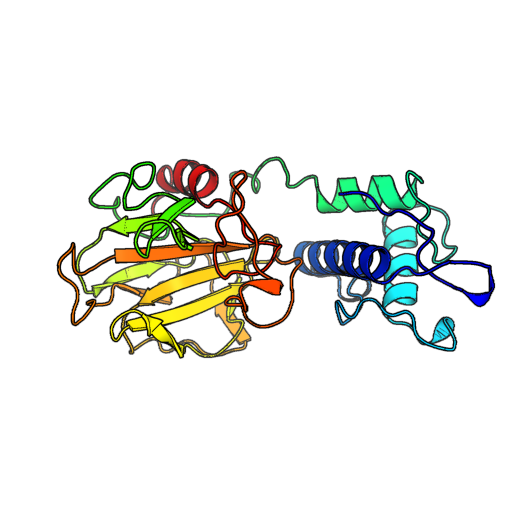6 -5.025 -18.506 1.00 92.00 87 LEU A C 1
ATOM 631 O O . LEU A 1 87 ? 2.972 -5.334 -17.441 1.00 92.00 87 LEU A O 1
ATOM 635 N N . VAL A 1 88 ? 3.257 -3.871 -19.130 1.00 88.25 88 VAL A N 1
ATOM 636 C CA . VAL A 1 88 ? 2.306 -2.877 -18.642 1.00 88.25 88 VAL A CA 1
ATOM 637 C C . VAL A 1 88 ? 0.920 -3.488 -18.573 1.00 88.25 88 VAL A C 1
ATOM 639 O O . VAL A 1 88 ? 0.347 -3.430 -17.504 1.00 88.25 88 VAL A O 1
ATOM 642 N N . ASP A 1 89 ? 0.401 -4.133 -19.612 1.00 84.00 89 ASP A N 1
ATOM 643 C CA . ASP A 1 89 ? -0.926 -4.758 -19.615 1.00 84.00 89 ASP A CA 1
ATOM 644 C C . ASP A 1 89 ? -1.017 -5.894 -18.599 1.00 84.00 89 ASP A C 1
ATOM 646 O O . ASP A 1 89 ? -1.950 -5.941 -17.808 1.00 84.00 89 ASP A O 1
ATOM 650 N N . ALA A 1 90 ? -0.025 -6.782 -18.533 1.00 82.00 90 ALA A N 1
ATOM 651 C CA . ALA A 1 90 ? 0.008 -7.841 -17.534 1.00 82.00 90 ALA A CA 1
ATOM 652 C C . ALA A 1 90 ? 0.015 -7.239 -16.132 1.00 82.00 90 ALA A C 1
ATOM 654 O O . ALA A 1 90 ? -0.728 -7.706 -15.279 1.00 82.00 90 ALA A O 1
ATOM 655 N N . ALA A 1 91 ? 0.784 -6.184 -15.888 1.00 74.31 91 ALA A N 1
ATOM 656 C CA . ALA A 1 91 ? 0.838 -5.520 -14.598 1.00 74.31 91 ALA A CA 1
ATOM 657 C C . ALA A 1 91 ? -0.357 -4.569 -14.352 1.00 74.31 91 ALA A C 1
ATOM 659 O O . ALA A 1 91 ? -0.616 -4.257 -13.196 1.00 74.31 91 ALA A O 1
ATOM 660 N N . SER A 1 92 ? -1.060 -4.097 -15.389 1.00 66.50 92 SER A N 1
ATOM 661 C CA . SER A 1 92 ? -2.097 -3.039 -15.365 1.00 66.50 92 SER A CA 1
ATOM 662 C C . SER A 1 92 ? -3.490 -3.529 -15.739 1.00 66.50 92 SER A C 1
ATOM 664 O O . SER A 1 92 ? -4.444 -2.776 -15.587 1.00 66.50 92 SER A O 1
ATOM 666 N N . ALA A 1 93 ? -3.669 -4.807 -16.077 1.00 56.97 93 ALA A N 1
ATOM 667 C CA . ALA A 1 93 ? -4.956 -5.508 -16.037 1.00 56.97 93 ALA A CA 1
ATOM 668 C C . ALA A 1 93 ? -5.608 -5.464 -14.629 1.00 56.97 93 ALA A C 1
ATOM 670 O O . ALA A 1 93 ? -6.683 -6.012 -14.422 1.00 56.97 93 ALA A O 1
ATOM 671 N N . CYS A 1 94 ? -4.964 -4.766 -13.686 1.00 40.94 94 CYS A N 1
ATOM 672 C CA . CYS A 1 94 ? -5.399 -4.360 -12.356 1.00 40.94 94 CYS A CA 1
ATOM 673 C C . CYS A 1 94 ? -5.745 -2.850 -12.223 1.00 40.94 94 CYS A C 1
ATOM 675 O O . CYS A 1 94 ? -5.852 -2.359 -11.105 1.00 40.94 94 CYS A O 1
ATOM 677 N N . ALA A 1 95 ? -5.909 -2.077 -13.309 1.00 41.97 95 ALA A N 1
ATOM 678 C CA . ALA A 1 95 ? -6.523 -0.738 -13.233 1.00 41.97 95 ALA A CA 1
ATOM 679 C C . ALA A 1 95 ? -8.062 -0.812 -13.143 1.00 41.97 95 ALA A C 1
ATOM 681 O O . ALA A 1 95 ? -8.709 0.121 -12.672 1.00 41.97 95 ALA A O 1
ATOM 682 N N . GLY A 1 96 ? -8.648 -1.949 -13.536 1.00 37.84 96 GLY A N 1
ATOM 683 C CA . GLY A 1 96 ? -9.870 -2.425 -12.901 1.00 37.84 96 GLY A CA 1
ATOM 684 C C . GLY A 1 96 ? -9.466 -3.018 -11.558 1.00 37.84 96 GLY A C 1
ATOM 685 O O . GLY A 1 96 ? -8.577 -3.868 -11.532 1.00 37.84 96 GLY A O 1
ATOM 686 N N . GLY A 1 97 ? -10.055 -2.532 -10.463 1.00 42.50 97 GLY A N 1
ATOM 687 C CA . GLY A 1 97 ? -9.778 -3.035 -9.116 1.00 42.50 97 GLY A CA 1
ATOM 688 C C . GLY A 1 97 ? -9.813 -4.571 -9.042 1.00 42.50 97 GLY A C 1
ATOM 689 O O . GLY A 1 97 ? -10.381 -5.212 -9.932 1.00 42.50 97 GLY A O 1
ATOM 690 N N . PRO A 1 98 ? -9.205 -5.175 -8.004 1.00 44.09 98 PRO A N 1
ATOM 691 C CA . PRO A 1 98 ? -9.135 -6.623 -7.854 1.00 44.09 98 PRO A CA 1
ATOM 692 C C . PRO A 1 98 ? -10.511 -7.236 -8.110 1.00 44.09 98 PRO A C 1
ATOM 694 O O . PRO A 1 98 ? -11.530 -6.691 -7.670 1.00 44.09 98 PRO A O 1
ATOM 697 N N . ALA A 1 99 ? -10.535 -8.341 -8.862 1.00 42.47 99 ALA A N 1
ATOM 698 C CA . ALA A 1 99 ? -11.762 -9.056 -9.180 1.00 42.47 99 ALA A CA 1
ATOM 699 C C . ALA A 1 99 ? -12.613 -9.196 -7.909 1.00 42.47 99 ALA A C 1
ATOM 701 O O . ALA A 1 99 ? -12.135 -9.664 -6.873 1.00 42.47 99 ALA A O 1
ATOM 702 N N . ALA A 1 100 ? -13.858 -8.718 -7.981 1.00 43.78 100 ALA A N 1
ATOM 703 C CA . ALA A 1 100 ? -14.834 -8.814 -6.907 1.00 43.78 100 ALA A CA 1
ATOM 704 C C . ALA A 1 100 ? -15.064 -10.302 -6.595 1.00 43.78 100 ALA A C 1
ATOM 706 O O . ALA A 1 100 ? -15.843 -10.969 -7.269 1.00 43.78 100 ALA A O 1
ATOM 707 N N . GLY A 1 101 ? -14.330 -10.831 -5.617 1.00 50.81 101 GLY A N 1
ATOM 708 C CA . GLY A 1 101 ? -14.257 -12.269 -5.366 1.00 50.81 101 GLY A CA 1
ATOM 709 C C . GLY A 1 101 ? -13.802 -12.613 -3.956 1.00 50.81 101 GLY A C 1
ATOM 710 O O . GLY A 1 101 ? -14.547 -13.308 -3.277 1.00 50.81 101 GLY A O 1
ATOM 711 N N . ASP A 1 102 ? -12.707 -12.014 -3.462 1.00 73.06 102 ASP A N 1
ATOM 712 C CA . ASP A 1 102 ? -12.014 -12.527 -2.257 1.00 73.06 102 ASP A CA 1
ATOM 713 C C . ASP A 1 102 ? -11.706 -11.494 -1.158 1.00 73.06 102 ASP A C 1
ATOM 715 O O . ASP A 1 102 ? -11.235 -11.872 -0.090 1.00 73.06 102 ASP A O 1
ATOM 719 N N . ALA A 1 103 ? -11.967 -10.199 -1.380 1.00 88.38 103 ALA A N 1
ATOM 720 C CA . ALA A 1 103 ? -11.681 -9.167 -0.379 1.00 88.38 103 ALA A CA 1
ATOM 721 C C . ALA A 1 103 ? -12.920 -8.772 0.451 1.00 88.38 103 ALA A C 1
ATOM 723 O O . ALA A 1 103 ? -14.024 -8.668 -0.093 1.00 88.38 103 ALA A O 1
ATOM 724 N N . CYS A 1 104 ? -12.747 -8.529 1.752 1.00 93.69 104 CYS A N 1
ATOM 725 C CA . CYS A 1 104 ? -13.778 -8.050 2.676 1.00 93.69 104 CYS A CA 1
ATOM 726 C C . CYS A 1 104 ? -13.432 -6.674 3.265 1.00 93.69 104 CYS A C 1
ATOM 728 O O . CYS A 1 104 ? -12.286 -6.226 3.253 1.00 93.69 104 CYS A O 1
ATOM 730 N N . PHE A 1 105 ? -14.436 -5.992 3.816 1.00 97.12 105 PHE A N 1
ATOM 731 C CA . PHE A 1 105 ? -14.224 -4.794 4.625 1.00 97.12 105 PHE A CA 1
ATOM 732 C C . PHE A 1 105 ? -13.406 -5.160 5.875 1.00 97.12 105 PHE A C 1
ATOM 734 O O . PHE A 1 105 ? -13.642 -6.226 6.441 1.00 97.12 105 PHE A O 1
ATOM 741 N N . PRO A 1 106 ? -12.501 -4.299 6.377 1.00 97.81 106 PRO A N 1
ATOM 742 C CA . PRO A 1 106 ? -11.648 -4.634 7.524 1.00 97.81 106 PRO A CA 1
ATOM 743 C C . PRO A 1 106 ? -12.398 -4.716 8.866 1.00 97.81 106 PRO A C 1
ATOM 745 O O . PRO A 1 106 ? -11.782 -4.994 9.891 1.00 97.81 106 PRO A O 1
ATOM 748 N N . PHE A 1 107 ? -13.715 -4.484 8.888 1.00 98.19 107 PHE A N 1
ATOM 749 C CA . PHE A 1 107 ? -14.570 -4.626 10.065 1.00 98.19 107 PHE A CA 1
ATOM 750 C C . PHE A 1 107 ? -15.778 -5.525 9.771 1.00 98.19 107 PHE A C 1
ATOM 752 O O . PHE A 1 107 ? -16.390 -5.424 8.708 1.00 98.19 107 PHE A O 1
ATOM 759 N N . ALA A 1 108 ? -16.212 -6.296 10.772 1.00 95.88 108 ALA A N 1
ATOM 760 C CA . ALA A 1 108 ? -17.475 -7.049 10.738 1.00 95.88 108 ALA A CA 1
ATOM 761 C C . ALA A 1 108 ? -18.733 -6.164 10.895 1.00 95.88 108 ALA A C 1
ATOM 763 O O . ALA A 1 108 ? -19.870 -6.628 10.854 1.00 95.88 108 ALA A O 1
ATOM 764 N N . ARG A 1 109 ? -18.548 -4.856 11.114 1.00 94.75 109 ARG A N 1
ATOM 765 C CA . ARG A 1 109 ? -19.613 -3.845 11.191 1.00 94.75 109 ARG A CA 1
ATOM 766 C C . ARG A 1 109 ? -19.167 -2.584 10.455 1.00 94.75 109 ARG A C 1
ATOM 768 O O . ARG A 1 109 ? -17.973 -2.286 10.495 1.00 94.75 109 ARG A O 1
ATOM 775 N N . PRO A 1 110 ? -20.086 -1.799 9.868 1.00 92.56 110 PRO A N 1
ATOM 776 C CA . PRO A 1 110 ? -19.726 -0.542 9.223 1.00 92.56 110 PRO A CA 1
ATOM 777 C C . PRO A 1 110 ? -18.938 0.396 10.150 1.00 92.56 110 PRO A C 1
ATOM 779 O O . PRO A 1 110 ? -19.084 0.364 11.380 1.00 92.56 110 PRO A O 1
ATOM 782 N N . ALA A 1 111 ? -18.101 1.239 9.544 1.00 94.50 111 ALA A N 1
ATOM 783 C CA . ALA A 1 111 ? -17.489 2.362 10.243 1.00 94.50 111 ALA A CA 1
ATOM 784 C C . ALA A 1 111 ? -18.574 3.338 10.733 1.00 94.50 111 ALA A C 1
ATOM 786 O O . ALA A 1 111 ? -19.657 3.427 10.157 1.00 94.50 111 ALA A O 1
ATOM 787 N N . VAL A 1 112 ? -18.277 4.078 11.801 1.00 93.62 112 VAL A N 1
ATOM 788 C CA . VAL A 1 112 ? -19.226 5.010 12.439 1.00 93.62 112 VAL A CA 1
ATOM 789 C C . VAL A 1 112 ? -19.558 6.200 11.532 1.00 93.62 112 VAL A C 1
ATOM 791 O O . VAL A 1 112 ? -20.634 6.780 11.641 1.00 93.62 112 VAL A O 1
ATOM 794 N N . ALA A 1 113 ? -18.642 6.567 10.637 1.00 91.94 113 ALA A N 1
ATOM 795 C CA . ALA A 1 113 ? -18.809 7.667 9.698 1.00 91.94 113 ALA A CA 1
ATOM 796 C C . ALA A 1 113 ? -18.203 7.318 8.336 1.00 91.94 113 ALA A C 1
ATOM 798 O O . ALA A 1 113 ? -17.290 6.496 8.245 1.00 91.94 113 ALA A O 1
ATOM 799 N N . ASP A 1 114 ? -18.687 7.995 7.293 1.00 90.25 114 ASP A N 1
ATOM 800 C CA . ASP A 1 114 ? -18.154 7.862 5.940 1.00 90.25 114 ASP A CA 1
ATOM 801 C C . ASP A 1 114 ? -16.723 8.426 5.852 1.00 90.25 114 ASP A C 1
ATOM 803 O O . ASP A 1 114 ? -16.440 9.539 6.319 1.00 90.25 114 ASP A O 1
ATOM 807 N N . TRP A 1 115 ? -15.823 7.652 5.248 1.00 94.56 115 TRP A N 1
ATOM 808 C CA . TRP A 1 115 ? -14.420 7.986 5.023 1.00 94.56 115 TRP A CA 1
ATOM 809 C C . TRP A 1 115 ? -14.184 8.858 3.787 1.00 94.56 115 TRP A C 1
ATOM 811 O O . TRP A 1 115 ? -13.065 9.322 3.606 1.00 94.56 115 TRP A O 1
ATOM 821 N N . THR A 1 116 ? -15.182 9.136 2.943 1.00 93.38 116 THR A N 1
ATOM 822 C CA . THR A 1 116 ? -14.999 9.959 1.730 1.00 93.38 116 THR A CA 1
ATOM 823 C C . THR A 1 116 ? -14.936 11.464 1.994 1.00 93.38 116 THR A C 1
ATOM 825 O O . THR A 1 116 ? -14.706 12.242 1.071 1.00 93.38 116 THR A O 1
ATOM 828 N N . HIS A 1 117 ? -15.106 11.896 3.246 1.00 93.12 117 HIS A N 1
ATOM 829 C CA . HIS A 1 117 ? -15.120 13.309 3.621 1.00 93.12 117 HIS A CA 1
ATOM 830 C C . HIS A 1 117 ? -13.989 13.662 4.585 1.00 93.12 117 HIS A C 1
ATOM 832 O O . HIS A 1 117 ? -13.563 12.853 5.416 1.00 93.12 117 HIS A O 1
ATOM 838 N N . ALA A 1 118 ? -13.548 14.919 4.530 1.00 92.56 118 ALA A N 1
ATOM 839 C CA . ALA A 1 118 ? -12.627 15.461 5.515 1.00 92.56 118 ALA A CA 1
ATOM 840 C C . ALA A 1 118 ? -13.209 15.347 6.947 1.00 92.56 118 ALA A C 1
ATOM 842 O O . ALA A 1 118 ? -14.425 15.437 7.141 1.00 92.56 118 ALA A O 1
ATOM 843 N N . PRO A 1 119 ? -12.364 15.140 7.970 1.00 92.62 119 PRO A N 1
ATOM 844 C CA . PRO A 1 119 ? -10.909 15.009 7.892 1.00 92.62 119 PRO A CA 1
ATOM 845 C C . PRO A 1 119 ? -10.426 13.583 7.569 1.00 92.62 119 PRO A C 1
ATOM 847 O O . PRO A 1 119 ? -9.220 13.361 7.583 1.00 92.62 119 PRO A O 1
ATOM 850 N N . ARG A 1 120 ? -11.325 12.621 7.334 1.00 94.69 120 ARG A N 1
ATOM 851 C CA . ARG A 1 120 ? -11.014 11.183 7.245 1.00 94.69 120 ARG A CA 1
ATOM 852 C C . ARG A 1 120 ? -10.530 10.743 5.870 1.00 94.69 120 ARG A C 1
ATOM 854 O O . ARG A 1 120 ? -9.875 9.713 5.767 1.00 94.69 120 ARG A O 1
ATOM 861 N N . SER A 1 121 ? -10.872 11.492 4.828 1.00 97.19 121 SER A N 1
ATOM 862 C CA . SER A 1 121 ? -10.615 11.089 3.449 1.00 97.19 121 SER A CA 1
ATOM 863 C C . SER A 1 121 ? -9.154 11.162 3.051 1.00 97.19 121 SER A C 1
ATOM 865 O O . SER A 1 121 ? -8.386 11.990 3.557 1.00 97.19 121 SER A O 1
ATOM 867 N N . PHE A 1 122 ? -8.795 10.327 2.081 1.00 98.19 122 PHE A N 1
ATOM 868 C CA . PHE A 1 122 ? -7.530 10.424 1.378 1.00 98.19 122 PHE A CA 1
ATOM 869 C C . PHE A 1 122 ? -7.342 11.833 0.801 1.00 98.19 122 PHE A C 1
ATOM 871 O O . PHE A 1 122 ? -8.285 12.484 0.349 1.00 98.19 122 PHE A O 1
ATOM 878 N N . GLY A 1 123 ? -6.118 12.349 0.881 1.00 97.50 123 GLY A N 1
ATOM 879 C CA . GLY A 1 123 ? -5.769 13.684 0.399 1.00 97.50 123 GLY A CA 1
ATOM 880 C C . GLY A 1 123 ? -6.220 14.847 1.291 1.00 97.50 123 GLY A C 1
ATOM 881 O O . GLY A 1 123 ? -5.778 15.972 1.053 1.00 97.50 123 GLY A O 1
ATOM 882 N N . SER A 1 124 ? -7.014 14.609 2.345 1.00 97.19 124 SER A N 1
ATOM 883 C CA . SER A 1 124 ? -7.397 15.645 3.315 1.00 97.19 124 SER A CA 1
ATOM 884 C C . SER A 1 124 ? -6.182 16.390 3.876 1.00 97.19 124 SER A C 1
ATOM 886 O O . SER A 1 124 ? -5.119 15.808 4.097 1.00 97.19 124 SER A O 1
ATOM 888 N N . ASN A 1 125 ? -6.338 17.684 4.156 1.00 97.00 125 ASN A N 1
ATOM 889 C CA . ASN A 1 125 ? -5.255 18.477 4.730 1.00 97.00 125 ASN A CA 1
ATOM 890 C C . ASN A 1 125 ? -4.884 17.976 6.137 1.00 97.00 125 ASN A C 1
ATOM 892 O O . ASN A 1 125 ? -5.733 17.704 6.991 1.00 97.00 125 ASN A O 1
ATOM 896 N N . ARG A 1 126 ? -3.579 17.888 6.386 1.00 93.81 126 ARG A N 1
ATOM 897 C CA . ARG A 1 126 ? -2.944 17.618 7.679 1.00 93.81 126 ARG A CA 1
ATOM 898 C C . ARG A 1 126 ? -1.892 18.692 7.942 1.00 93.81 126 ARG A C 1
ATOM 900 O O . ARG A 1 126 ? -1.407 19.346 7.019 1.00 93.81 126 ARG A O 1
ATOM 907 N N . SER A 1 127 ? -1.547 18.893 9.213 1.00 91.62 127 SER A N 1
ATOM 908 C CA . SER A 1 127 ? -0.490 19.833 9.622 1.00 91.62 127 SER A CA 1
ATOM 909 C C . SER A 1 127 ? -0.661 21.241 9.027 1.00 91.62 127 SER A C 1
ATOM 911 O O . SER A 1 127 ? 0.298 21.821 8.513 1.00 91.62 127 SER A O 1
ATOM 913 N N . SER A 1 128 ? -1.897 21.753 9.061 1.00 91.88 128 SER A N 1
ATOM 914 C CA . SER A 1 128 ? -2.298 23.041 8.472 1.00 91.88 128 SER A CA 1
ATOM 915 C C . SER A 1 128 ? -2.013 23.156 6.968 1.00 91.88 128 SER A C 1
ATOM 917 O O . SER A 1 128 ? -1.597 24.202 6.489 1.00 91.88 128 SER A O 1
ATOM 919 N N . GLY A 1 129 ? -2.202 22.061 6.223 1.00 93.81 129 GLY A N 1
ATOM 920 C CA . GLY A 1 129 ? -2.013 22.010 4.767 1.00 93.81 129 GLY A CA 1
ATOM 921 C C . GLY A 1 129 ? -0.594 21.655 4.319 1.00 93.81 129 GLY A C 1
ATOM 922 O O . GLY A 1 129 ? -0.379 21.421 3.138 1.00 93.81 129 GLY A O 1
ATOM 923 N N . ARG A 1 130 ? 0.370 21.535 5.242 1.00 96.00 130 ARG A N 1
ATOM 924 C CA . ARG A 1 130 ? 1.753 21.131 4.912 1.00 96.00 130 ARG A CA 1
ATOM 925 C C . ARG A 1 130 ? 1.892 19.657 4.536 1.00 96.00 130 ARG A C 1
ATOM 927 O O . ARG A 1 130 ? 2.927 19.251 4.023 1.00 96.00 130 ARG A O 1
ATOM 934 N N . ARG A 1 131 ? 0.877 18.843 4.831 1.00 97.31 131 ARG A N 1
ATOM 935 C CA . ARG A 1 131 ? 0.865 17.410 4.545 1.00 97.31 131 ARG A CA 1
ATOM 936 C C . ARG A 1 131 ? -0.515 16.973 4.076 1.00 97.31 131 ARG A C 1
ATOM 938 O O . ARG A 1 131 ? -1.527 17.473 4.564 1.00 97.31 131 ARG A O 1
ATOM 945 N N . ALA A 1 132 ? -0.549 15.997 3.185 1.00 98.25 132 ALA A N 1
ATOM 946 C CA . ALA A 1 132 ? -1.757 15.324 2.747 1.00 98.25 132 ALA A CA 1
ATOM 947 C C . ALA A 1 132 ? -2.010 14.049 3.567 1.00 98.25 132 ALA A C 1
ATOM 949 O O . ALA A 1 132 ? -1.084 13.362 4.006 1.00 98.25 132 ALA A O 1
ATOM 950 N N . HIS A 1 133 ? -3.279 13.727 3.788 1.00 98.06 133 HIS A N 1
ATOM 951 C CA . HIS A 1 133 ? -3.688 12.500 4.452 1.00 98.06 133 HIS A CA 1
ATOM 952 C C . HIS A 1 133 ? -3.474 11.292 3.536 1.00 98.06 133 HIS A C 1
ATOM 954 O O . HIS A 1 133 ? -4.055 11.226 2.459 1.00 98.06 133 HIS A O 1
ATOM 960 N N . ALA A 1 134 ? -2.625 10.358 3.954 1.00 98.19 134 ALA A N 1
ATOM 961 C CA . ALA A 1 134 ? -2.157 9.244 3.130 1.00 98.19 134 ALA A CA 1
ATOM 962 C C . ALA A 1 134 ? -3.098 8.035 3.064 1.00 98.19 134 ALA A C 1
ATOM 964 O O . ALA A 1 134 ? -2.785 7.056 2.398 1.00 98.19 134 ALA A O 1
ATOM 965 N N . GLY A 1 135 ? -4.233 8.090 3.747 1.00 98.06 135 GLY A N 1
ATOM 966 C CA . GLY A 1 135 ? -5.137 6.958 3.848 1.00 98.06 135 GLY A CA 1
ATOM 967 C C . GLY A 1 135 ? -6.571 7.399 4.068 1.00 98.06 135 GLY A C 1
ATOM 968 O O . GLY A 1 135 ? -6.914 8.570 3.896 1.00 98.06 135 GLY A O 1
ATOM 969 N N . CYS A 1 136 ? -7.390 6.446 4.483 1.00 98.38 136 CYS A N 1
ATOM 970 C CA . CYS A 1 136 ? -8.745 6.675 4.954 1.00 98.38 136 CYS A CA 1
ATOM 971 C C . CYS A 1 136 ? -8.838 6.319 6.437 1.00 98.38 136 CYS A C 1
ATOM 973 O O . CYS A 1 136 ? -8.391 5.249 6.845 1.00 98.38 136 CYS A O 1
ATOM 975 N N . ASP A 1 137 ? -9.468 7.187 7.225 1.00 97.62 137 ASP A N 1
ATOM 976 C CA . ASP A 1 137 ? -9.733 6.906 8.636 1.00 97.62 137 ASP A CA 1
ATOM 977 C C . ASP A 1 137 ? -11.114 6.263 8.791 1.00 97.62 137 ASP A C 1
ATOM 979 O O . ASP A 1 137 ? -12.153 6.892 8.557 1.00 97.62 137 ASP A O 1
ATOM 983 N N . LEU A 1 138 ? -11.132 5.005 9.222 1.00 97.69 138 LEU A N 1
ATOM 984 C CA . LEU A 1 138 ? -12.343 4.249 9.513 1.00 97.69 138 LEU A CA 1
ATOM 985 C C . LEU A 1 138 ? -12.661 4.357 11.005 1.00 97.69 138 LEU A C 1
ATOM 987 O O . LEU A 1 138 ? -12.108 3.631 11.833 1.00 97.69 138 LEU A O 1
ATOM 991 N N . TYR A 1 139 ? -13.557 5.278 11.359 1.00 96.69 139 TYR A N 1
ATOM 992 C CA . TYR A 1 139 ? -13.938 5.506 12.755 1.00 96.69 139 TYR A CA 1
ATOM 993 C C . TYR A 1 139 ? -14.638 4.283 13.351 1.00 96.69 139 TYR A C 1
ATOM 995 O O . TYR A 1 139 ? -15.607 3.762 12.790 1.00 96.69 139 TYR A O 1
ATOM 1003 N N . ALA A 1 140 ? -14.157 3.848 14.512 1.00 95.94 140 ALA A N 1
ATOM 1004 C CA . ALA A 1 140 ? -14.647 2.687 15.241 1.00 95.94 140 ALA A CA 1
ATOM 1005 C C . ALA A 1 140 ? -14.251 2.801 16.724 1.00 95.94 140 ALA A C 1
ATOM 1007 O O . ALA A 1 140 ? -13.274 3.475 17.039 1.00 95.94 140 ALA A O 1
ATOM 1008 N N . PRO A 1 141 ? -14.986 2.164 17.651 1.00 95.50 141 PRO A N 1
ATOM 1009 C CA . PRO A 1 141 ? -14.608 2.172 19.060 1.00 95.50 141 PRO A CA 1
ATOM 1010 C C . PRO A 1 141 ? -13.268 1.458 19.289 1.00 95.50 141 PRO A C 1
ATOM 1012 O O . PRO A 1 141 ? -12.935 0.512 18.570 1.00 95.50 141 PRO A O 1
ATOM 1015 N N . VAL A 1 142 ? -12.549 1.869 20.339 1.00 96.44 142 VAL A N 1
ATOM 1016 C CA . VAL A 1 142 ? -11.353 1.168 20.837 1.00 96.44 142 VAL A CA 1
ATOM 1017 C C . VAL A 1 142 ? -11.672 -0.314 21.042 1.00 96.44 142 VAL A C 1
ATOM 1019 O O . VAL A 1 142 ? -12.748 -0.671 21.526 1.00 96.44 142 VAL A O 1
ATOM 1022 N N . GLY A 1 143 ? -10.744 -1.186 20.661 1.00 97.31 143 GLY A N 1
ATOM 1023 C CA . GLY A 1 143 ? -10.884 -2.633 20.785 1.00 97.31 143 GLY A CA 1
ATOM 1024 C C . GLY A 1 143 ? -11.697 -3.292 19.668 1.00 97.31 143 GLY A C 1
ATOM 1025 O O . GLY A 1 143 ? -11.765 -4.520 19.635 1.00 97.31 143 GLY A O 1
ATOM 1026 N N . ARG A 1 144 ? -12.293 -2.528 18.733 1.00 97.81 144 ARG A N 1
ATOM 1027 C CA . ARG A 1 144 ? -12.932 -3.104 17.537 1.00 97.81 144 ARG A CA 1
ATOM 1028 C C . ARG A 1 144 ? -11.922 -3.990 16.806 1.00 97.81 144 ARG A C 1
ATOM 1030 O O . ARG A 1 144 ? -10.839 -3.521 16.471 1.00 97.81 144 ARG A O 1
ATOM 1037 N N . GLN A 1 145 ? -12.293 -5.241 16.547 1.00 98.56 145 GLN A N 1
ATOM 1038 C CA . GLN A 1 145 ? -11.473 -6.164 15.763 1.00 98.56 145 GLN A CA 1
ATOM 1039 C C . GLN A 1 145 ? -11.267 -5.637 14.342 1.00 98.56 145 GLN A C 1
ATOM 1041 O O . GLN A 1 145 ? -12.211 -5.160 13.709 1.00 98.56 145 GLN A O 1
ATOM 1046 N N . ILE A 1 146 ? -10.023 -5.723 13.880 1.00 98.81 146 ILE A N 1
ATOM 1047 C CA . ILE A 1 146 ? -9.586 -5.420 12.521 1.00 98.81 146 ILE A CA 1
ATOM 1048 C C . ILE A 1 146 ? -9.280 -6.749 11.841 1.00 98.81 146 ILE A C 1
ATOM 1050 O O . ILE A 1 146 ? -8.551 -7.572 12.401 1.00 98.81 146 ILE A O 1
ATOM 1054 N N . HIS A 1 147 ? -9.811 -6.936 10.639 1.00 98.62 147 HIS A N 1
ATOM 1055 C CA . HIS A 1 147 ? -9.626 -8.144 9.846 1.00 98.62 147 HIS A CA 1
ATOM 1056 C C . HIS A 1 147 ? -8.731 -7.887 8.634 1.00 98.62 147 HIS A C 1
ATOM 1058 O O . HIS A 1 147 ? -8.778 -6.807 8.039 1.00 98.62 147 HIS A O 1
ATOM 1064 N N . ALA A 1 148 ? -7.945 -8.893 8.248 1.00 97.88 148 ALA A N 1
ATOM 1065 C CA . ALA A 1 148 ? -7.238 -8.884 6.975 1.00 97.88 148 ALA A CA 1
ATOM 1066 C C . ALA A 1 148 ? -8.258 -8.798 5.839 1.00 97.88 148 ALA A C 1
ATOM 1068 O O . ALA A 1 148 ? -9.166 -9.627 5.758 1.00 97.88 148 ALA A O 1
ATOM 1069 N N . VAL A 1 149 ? -8.112 -7.812 4.953 1.00 97.56 149 VAL A N 1
ATOM 1070 C CA . VAL A 1 149 ? -9.074 -7.638 3.855 1.00 97.56 149 VAL A CA 1
ATOM 1071 C C . VAL A 1 149 ? -9.030 -8.802 2.870 1.00 97.56 149 VAL A C 1
ATOM 1073 O O . VAL A 1 149 ? -10.039 -9.091 2.252 1.00 97.56 149 VAL A O 1
ATOM 1076 N N . ARG A 1 150 ? -7.883 -9.472 2.722 1.00 95.38 150 ARG A N 1
ATOM 1077 C CA . ARG A 1 150 ? -7.655 -10.650 1.873 1.00 95.38 150 ARG A CA 1
ATOM 1078 C C . ARG A 1 150 ? -6.473 -11.438 2.442 1.00 95.38 150 ARG A C 1
ATOM 1080 O O . ARG A 1 150 ? -5.777 -10.944 3.330 1.00 95.38 150 ARG A O 1
ATOM 1087 N N . ASP A 1 151 ? -6.215 -12.620 1.905 1.00 92.56 151 ASP A N 1
ATOM 1088 C CA . ASP A 1 151 ? -4.983 -13.366 2.148 1.00 92.56 151 ASP A CA 1
ATOM 1089 C C . ASP A 1 151 ? -3.745 -12.488 1.946 1.00 92.56 151 ASP A C 1
ATOM 1091 O O . ASP A 1 151 ? -3.729 -11.589 1.096 1.00 92.56 151 ASP A O 1
ATOM 1095 N N . GLY A 1 152 ? -2.708 -12.733 2.738 1.00 95.50 152 GLY A N 1
ATOM 1096 C CA . GLY A 1 152 ? -1.477 -11.962 2.655 1.00 95.50 152 GLY A CA 1
ATOM 1097 C C . GLY A 1 152 ? -0.374 -12.465 3.571 1.00 95.50 152 GLY A C 1
ATOM 1098 O O . GLY A 1 152 ? -0.530 -13.457 4.287 1.00 95.50 152 GLY A O 1
ATOM 1099 N N . VAL A 1 153 ? 0.754 -11.763 3.533 1.00 95.25 153 VAL A N 1
ATOM 1100 C CA . VAL A 1 153 ? 1.942 -12.037 4.343 1.00 95.25 153 VAL A CA 1
ATOM 1101 C C . VAL A 1 153 ? 2.358 -10.768 5.074 1.00 95.25 153 VAL A C 1
ATOM 1103 O O . VAL A 1 153 ? 2.479 -9.700 4.473 1.00 95.25 153 VAL A O 1
ATOM 1106 N N . VAL A 1 154 ? 2.590 -10.880 6.378 1.00 97.69 154 VAL A N 1
ATOM 1107 C CA . VAL A 1 154 ? 3.065 -9.771 7.208 1.00 97.69 154 VAL A CA 1
ATOM 1108 C C . VAL A 1 154 ? 4.482 -9.383 6.783 1.00 97.69 154 VAL A C 1
ATOM 1110 O O . VAL A 1 154 ? 5.398 -10.206 6.788 1.00 97.69 154 VAL A O 1
ATOM 1113 N N . MET A 1 155 ? 4.679 -8.118 6.411 1.00 94.94 155 MET A N 1
ATOM 1114 C CA . MET A 1 155 ? 5.935 -7.652 5.807 1.00 94.94 155 MET A CA 1
ATOM 1115 C C . MET A 1 155 ? 7.048 -7.403 6.827 1.00 94.94 155 MET A C 1
ATOM 1117 O O . MET A 1 155 ? 8.230 -7.493 6.491 1.00 94.94 155 MET A O 1
ATOM 1121 N N . ARG A 1 156 ? 6.669 -7.063 8.061 1.00 96.19 156 ARG A N 1
ATOM 1122 C CA . ARG A 1 156 ? 7.556 -6.719 9.175 1.00 96.19 156 ARG A CA 1
ATOM 1123 C C . ARG A 1 156 ? 6.811 -6.843 10.499 1.00 96.19 156 ARG A C 1
ATOM 1125 O O . ARG A 1 156 ? 5.582 -6.801 10.514 1.00 96.19 156 ARG A O 1
ATOM 1132 N N . ASP A 1 157 ? 7.553 -6.913 11.597 1.00 98.06 157 ASP A N 1
ATOM 1133 C CA . ASP A 1 157 ? 6.956 -6.858 12.930 1.00 98.06 157 ASP A CA 1
ATOM 1134 C C . ASP A 1 157 ? 6.167 -5.550 13.135 1.00 98.06 157 ASP A C 1
ATOM 1136 O O . ASP A 1 157 ? 6.604 -4.497 12.636 1.00 98.06 157 ASP A O 1
ATOM 1140 N N . PRO A 1 158 ? 5.029 -5.598 13.866 1.00 98.25 158 PRO A N 1
ATOM 1141 C CA . PRO A 1 158 ? 4.304 -4.407 14.284 1.00 98.25 158 PRO A CA 1
ATOM 1142 C C . PRO A 1 158 ? 5.237 -3.404 14.957 1.00 98.25 158 PRO A C 1
ATOM 1144 O O . PRO A 1 158 ? 6.160 -3.783 15.681 1.00 98.25 158 PRO A O 1
ATOM 1147 N N . TYR A 1 159 ? 5.020 -2.120 14.696 1.00 98.25 159 TYR A N 1
ATOM 1148 C CA . TYR A 1 159 ? 5.938 -1.077 15.145 1.00 98.25 159 TYR A CA 1
ATOM 1149 C C . TYR A 1 159 ? 5.199 0.164 15.655 1.00 98.25 159 TYR A C 1
ATOM 1151 O O . TYR A 1 159 ? 4.091 0.433 15.179 1.00 98.25 159 TYR A O 1
ATOM 1159 N N . PRO A 1 160 ? 5.824 0.950 16.561 1.00 97.94 160 PRO A N 1
ATOM 1160 C CA . PRO A 1 160 ? 5.233 2.174 17.081 1.00 97.94 160 PRO A CA 1
ATOM 1161 C C . PRO A 1 160 ? 4.799 3.127 15.972 1.00 97.94 160 PRO A C 1
ATOM 1163 O O . PRO A 1 160 ? 5.557 3.447 15.050 1.00 97.94 160 PRO A O 1
ATOM 1166 N N . PHE A 1 161 ? 3.576 3.612 16.104 1.00 96.69 161 PHE A N 1
ATOM 1167 C CA . PHE A 1 161 ? 2.916 4.513 15.181 1.00 96.69 161 PHE A CA 1
ATOM 1168 C C . PHE A 1 161 ? 2.363 5.739 15.924 1.00 96.69 161 PHE A C 1
ATOM 1170 O O . PHE A 1 161 ? 2.843 6.142 16.986 1.00 96.69 161 PHE A O 1
ATOM 1177 N N . TYR A 1 162 ? 1.413 6.429 15.305 1.00 94.38 162 TYR A N 1
ATOM 1178 C CA . TYR A 1 162 ? 0.913 7.715 15.758 1.00 94.38 162 TYR A CA 1
ATOM 1179 C C . TYR A 1 162 ? 0.204 7.626 17.120 1.00 94.38 162 TYR A C 1
ATOM 1181 O O . TYR A 1 162 ? -0.561 6.707 17.383 1.00 94.38 162 TYR A O 1
ATOM 1189 N N . ALA A 1 163 ? 0.426 8.617 17.987 1.00 93.94 163 ALA A N 1
ATOM 1190 C CA . ALA A 1 163 ? -0.356 8.808 19.213 1.00 93.94 163 ALA A CA 1
ATOM 1191 C C . ALA A 1 163 ? -0.461 7.567 20.137 1.00 93.94 163 ALA A C 1
ATOM 1193 O O . ALA A 1 163 ? -1.537 7.282 20.656 1.00 93.94 163 ALA A O 1
ATOM 1194 N N . GLN A 1 164 ? 0.661 6.871 20.378 1.00 95.31 164 GLN A N 1
ATOM 1195 C CA . GLN A 1 164 ? 0.750 5.679 21.252 1.00 95.31 164 GLN A CA 1
ATOM 1196 C C . GLN A 1 164 ? -0.050 4.464 20.750 1.00 95.31 164 GLN A C 1
ATOM 1198 O O . GLN A 1 164 ? -0.604 3.690 21.526 1.00 95.31 164 GLN A O 1
ATOM 1203 N N . THR A 1 165 ? -0.099 4.297 19.434 1.00 97.44 165 THR A N 1
ATOM 1204 C CA . THR A 1 165 ? -0.618 3.098 18.768 1.00 97.44 165 THR A CA 1
ATOM 1205 C C . THR A 1 165 ? 0.498 2.425 17.979 1.00 97.44 165 THR A C 1
ATOM 1207 O O . THR A 1 165 ? 1.582 2.996 17.863 1.00 97.44 165 THR A O 1
ATOM 1210 N N . ASP A 1 166 ? 0.237 1.249 17.417 1.00 98.56 166 ASP A N 1
ATOM 1211 C CA . ASP A 1 166 ? 1.149 0.579 16.489 1.00 98.56 166 ASP A CA 1
ATOM 1212 C C . ASP A 1 166 ? 0.586 0.583 15.056 1.00 98.56 166 ASP A C 1
ATOM 1214 O O . ASP A 1 166 ? -0.546 1.012 14.802 1.00 98.56 166 ASP A O 1
ATOM 1218 N N . ALA A 1 167 ? 1.389 0.106 14.105 1.00 98.75 167 ALA A N 1
ATOM 1219 C CA . ALA A 1 167 ? 0.969 -0.207 12.744 1.00 98.75 167 ALA A CA 1
ATOM 1220 C C . ALA A 1 167 ? 1.410 -1.619 12.335 1.00 98.75 167 ALA A C 1
ATOM 1222 O O . ALA A 1 167 ? 2.473 -2.095 12.738 1.00 98.75 167 ALA A O 1
ATOM 1223 N N . LEU A 1 168 ? 0.601 -2.258 11.490 1.00 98.81 168 LEU A N 1
ATOM 1224 C CA . LEU A 1 168 ? 0.856 -3.559 10.871 1.00 98.81 168 LEU A CA 1
ATOM 1225 C C . LEU A 1 168 ? 0.820 -3.420 9.345 1.00 98.81 168 LEU A C 1
ATOM 1227 O O . LEU A 1 168 ? -0.067 -2.768 8.800 1.00 98.81 168 LEU A O 1
ATOM 1231 N N . GLU A 1 169 ? 1.762 -4.050 8.648 1.00 98.50 169 GLU A N 1
ATOM 1232 C CA . GLU A 1 169 ? 1.869 -4.004 7.186 1.00 98.50 169 GLU A CA 1
ATOM 1233 C C . GLU A 1 169 ? 1.732 -5.409 6.605 1.00 98.50 169 GLU A C 1
ATOM 1235 O O . GLU A 1 169 ? 2.448 -6.326 7.015 1.00 98.50 169 GLU A O 1
ATOM 1240 N N . ILE A 1 170 ? 0.819 -5.577 5.649 1.00 98.38 170 ILE A N 1
ATOM 1241 C CA . ILE A 1 170 ? 0.536 -6.865 5.011 1.00 98.38 170 ILE A CA 1
ATOM 1242 C C . ILE A 1 170 ? 0.622 -6.699 3.496 1.00 98.38 170 ILE A C 1
ATOM 1244 O O . ILE A 1 170 ? -0.046 -5.840 2.915 1.00 98.38 170 ILE A O 1
ATOM 1248 N N . ASP A 1 171 ? 1.438 -7.541 2.868 1.00 95.69 171 ASP A N 1
ATOM 1249 C CA . ASP A 1 171 ? 1.473 -7.711 1.420 1.00 95.69 171 ASP A CA 1
ATOM 1250 C C . ASP A 1 171 ? 0.392 -8.718 1.021 1.00 95.69 171 ASP A C 1
ATOM 1252 O O . ASP A 1 171 ? 0.440 -9.887 1.409 1.00 95.69 171 ASP A O 1
ATOM 1256 N N . HIS A 1 172 ? -0.600 -8.257 0.264 1.00 93.44 172 HIS A N 1
ATOM 1257 C CA . HIS A 1 172 ? -1.696 -9.079 -0.236 1.00 93.44 172 HIS A CA 1
ATOM 1258 C C . HIS A 1 172 ? -1.444 -9.582 -1.670 1.00 93.44 172 HIS A C 1
ATOM 1260 O O . HIS A 1 172 ? -2.344 -10.161 -2.278 1.00 93.44 172 HIS A O 1
ATOM 1266 N N . GLY A 1 173 ? -0.253 -9.365 -2.235 1.00 85.31 173 GLY A N 1
ATOM 1267 C CA . GLY A 1 173 ? 0.182 -9.847 -3.546 1.00 85.31 173 GLY A CA 1
ATOM 1268 C C . GLY A 1 173 ? 0.148 -8.776 -4.639 1.00 85.31 173 GLY A C 1
ATOM 1269 O O . GLY A 1 173 ? 1.179 -8.476 -5.235 1.00 85.31 173 GLY A O 1
ATOM 1270 N N . ASP A 1 174 ? -1.027 -8.209 -4.925 1.00 79.81 174 ASP A N 1
ATOM 1271 C CA . ASP A 1 174 ? -1.212 -7.126 -5.914 1.00 79.81 174 ASP A CA 1
ATOM 1272 C C . ASP A 1 174 ? -1.311 -5.723 -5.276 1.00 79.81 174 ASP A C 1
ATOM 1274 O O . ASP A 1 174 ? -1.290 -4.726 -5.995 1.00 79.81 174 ASP A O 1
ATOM 1278 N N . PHE A 1 175 ? -1.398 -5.647 -3.944 1.00 91.88 175 PHE A N 1
ATOM 1279 C CA . PHE A 1 175 ? -1.325 -4.419 -3.159 1.00 91.88 175 PHE A CA 1
ATOM 1280 C C . PHE A 1 175 ? -0.789 -4.702 -1.752 1.00 91.88 175 PHE A C 1
ATOM 1282 O O . PHE A 1 175 ? -0.901 -5.811 -1.226 1.00 91.88 175 PHE A O 1
ATOM 1289 N N . VAL A 1 176 ? -0.258 -3.664 -1.114 1.00 96.62 176 VAL A N 1
ATOM 1290 C CA . VAL A 1 176 ? 0.139 -3.657 0.298 1.00 96.62 176 VAL A CA 1
ATOM 1291 C C . VAL A 1 176 ? -0.834 -2.777 1.073 1.00 96.62 176 VAL A C 1
ATOM 1293 O O . VAL A 1 176 ? -1.195 -1.696 0.604 1.00 96.62 176 VAL A O 1
ATOM 1296 N N . ILE A 1 177 ? -1.226 -3.209 2.272 1.00 98.62 177 ILE A N 1
ATOM 1297 C CA . ILE A 1 177 ? -1.975 -2.374 3.218 1.00 98.62 177 ILE A CA 1
ATOM 1298 C C . ILE A 1 177 ? -1.148 -2.139 4.469 1.00 98.62 177 ILE A C 1
ATOM 1300 O O . ILE A 1 177 ? -0.608 -3.078 5.057 1.00 98.62 177 ILE A O 1
ATOM 1304 N N . ARG A 1 178 ? -1.121 -0.881 4.913 1.00 98.81 178 ARG A N 1
ATOM 1305 C CA . ARG A 1 178 ? -0.764 -0.536 6.286 1.00 98.81 178 ARG A CA 1
ATOM 1306 C C . ARG A 1 178 ? -2.030 -0.295 7.097 1.00 98.81 178 ARG A C 1
ATOM 1308 O O . ARG A 1 178 ? -2.795 0.623 6.805 1.00 98.81 178 ARG A O 1
ATOM 1315 N N . TYR A 1 179 ? -2.201 -1.112 8.126 1.00 98.81 179 TYR A N 1
ATOM 1316 C CA . TYR A 1 179 ? -3.223 -0.996 9.155 1.00 98.81 179 TYR A CA 1
ATOM 1317 C C . TYR A 1 179 ? -2.622 -0.211 10.326 1.00 98.81 179 TYR A C 1
ATOM 1319 O O . TYR A 1 179 ? -1.861 -0.765 11.119 1.00 98.81 179 TYR A O 1
ATOM 1327 N N . GLY A 1 180 ? -2.894 1.090 10.381 1.00 98.56 180 GLY A N 1
ATOM 1328 C CA . GLY A 1 180 ? -2.443 1.991 11.440 1.00 98.56 180 GLY A CA 1
ATOM 1329 C C . GLY A 1 180 ? -3.430 2.098 12.601 1.00 98.56 180 GLY A C 1
ATOM 1330 O O . GLY A 1 180 ? -4.577 1.649 12.520 1.00 98.56 180 GLY A O 1
ATOM 1331 N N . GLU A 1 181 ? -2.969 2.730 13.677 1.00 97.69 181 GLU A N 1
ATOM 1332 C CA . GLU A 1 181 ? -3.773 3.069 14.847 1.00 97.69 181 GLU A CA 1
ATOM 1333 C C . GLU A 1 181 ? -4.309 1.815 15.542 1.00 97.69 181 GLU A C 1
ATOM 1335 O O . GLU A 1 181 ? -5.404 1.801 16.104 1.00 97.69 181 GLU A O 1
ATOM 1340 N N . ILE A 1 182 ? -3.515 0.740 15.514 1.00 98.50 182 ILE A N 1
ATOM 1341 C CA . ILE A 1 182 ? -3.841 -0.518 16.179 1.00 98.50 182 ILE A CA 1
ATOM 1342 C C . ILE A 1 182 ? -3.359 -0.516 17.633 1.00 98.50 182 ILE A C 1
ATOM 1344 O O . ILE A 1 182 ? -2.441 0.212 18.011 1.00 98.50 182 ILE A O 1
ATOM 1348 N N . GLN A 1 183 ? -3.976 -1.343 18.474 1.00 98.06 183 GLN A N 1
ATOM 1349 C CA . GLN A 1 183 ? -3.478 -1.615 19.821 1.00 98.06 183 GLN A CA 1
ATOM 1350 C C . GLN A 1 183 ? -2.076 -2.236 19.775 1.00 98.06 183 GLN A C 1
ATOM 1352 O O . GLN A 1 183 ? -1.748 -2.996 18.864 1.00 98.06 183 GLN A O 1
ATOM 1357 N N . GLN A 1 184 ? -1.279 -1.961 20.808 1.00 97.06 184 GLN A N 1
ATOM 1358 C CA . GLN A 1 184 ? 0.104 -2.438 20.945 1.00 97.06 184 GLN A CA 1
ATOM 1359 C C . GLN A 1 184 ? 0.187 -3.892 21.451 1.00 97.06 184 GLN A C 1
ATOM 1361 O O . GLN A 1 184 ? 1.057 -4.256 22.238 1.00 97.06 184 GLN A O 1
ATOM 1366 N N . ASP A 1 185 ? -0.779 -4.719 21.051 1.00 96.31 185 ASP A N 1
ATOM 1367 C CA . ASP A 1 185 ? -0.940 -6.110 21.481 1.00 96.31 185 ASP A CA 1
ATOM 1368 C C . ASP A 1 185 ? -1.060 -7.095 20.30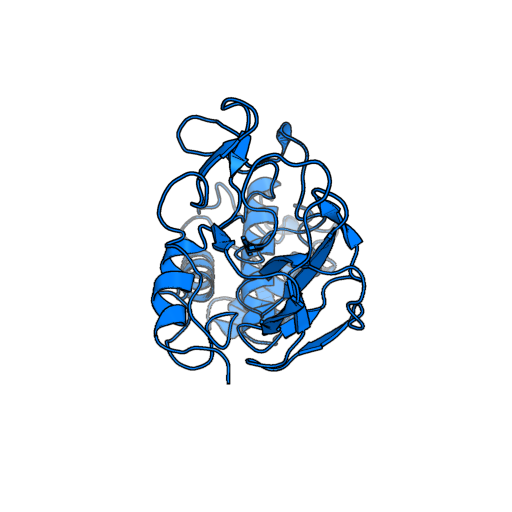9 1.00 96.31 185 ASP A C 1
ATOM 1370 O O . ASP A 1 185 ? -1.417 -8.260 20.495 1.00 96.31 185 ASP A O 1
ATOM 1374 N N . CYS A 1 186 ? -0.722 -6.642 19.099 1.00 96.75 186 CYS A N 1
ATOM 1375 C CA . CYS A 1 186 ? -0.680 -7.489 17.918 1.00 96.75 186 CYS A CA 1
ATOM 1376 C C . CYS A 1 186 ? 0.357 -8.616 18.088 1.00 96.75 186 CYS A C 1
ATOM 1378 O O . CYS A 1 186 ? 1.553 -8.388 18.307 1.00 96.75 186 CYS A O 1
ATOM 1380 N N . SER A 1 187 ? -0.104 -9.861 17.971 1.00 96.50 187 SER A N 1
ATOM 1381 C CA . SER A 1 187 ? 0.735 -11.055 18.099 1.00 96.50 187 SER A CA 1
ATOM 1382 C C . SER A 1 187 ? 1.414 -11.474 16.796 1.00 96.50 187 SER A C 1
ATOM 1384 O O . SER A 1 187 ? 2.345 -12.273 16.852 1.00 96.50 187 SER A O 1
ATOM 1386 N N . LEU A 1 188 ? 0.986 -10.935 15.651 1.00 98.25 188 LEU A N 1
ATOM 1387 C CA . LEU A 1 188 ? 1.563 -11.262 14.347 1.00 98.25 188 LEU A CA 1
ATOM 1388 C C . LEU A 1 188 ? 2.999 -10.746 14.220 1.00 98.25 188 LEU A C 1
ATOM 1390 O O . LEU A 1 188 ? 3.359 -9.715 14.798 1.00 98.25 188 LEU A O 1
ATOM 1394 N N . ARG A 1 189 ? 3.817 -11.464 13.458 1.00 98.31 189 ARG A N 1
ATOM 1395 C CA . ARG A 1 189 ? 5.230 -11.172 13.201 1.00 98.31 189 ARG A CA 1
ATOM 1396 C C . ARG A 1 189 ? 5.544 -11.255 11.717 1.00 98.31 189 ARG A C 1
ATOM 1398 O O . ARG A 1 189 ? 4.764 -11.781 10.924 1.00 98.31 189 ARG A O 1
ATOM 1405 N N . GLN A 1 190 ? 6.694 -10.710 11.336 1.00 97.44 190 GLN A N 1
ATOM 1406 C CA . GLN A 1 190 ? 7.186 -10.782 9.965 1.00 97.44 190 GLN A CA 1
ATOM 1407 C C . GLN A 1 190 ? 7.137 -12.219 9.419 1.00 97.44 190 GLN A C 1
ATOM 1409 O O . GLN A 1 190 ? 7.648 -13.148 10.037 1.00 97.44 190 GLN A O 1
ATOM 1414 N N . GLY A 1 191 ? 6.570 -12.381 8.223 1.00 91.12 191 GLY A N 1
ATOM 1415 C CA . GLY A 1 191 ? 6.461 -13.666 7.533 1.00 91.12 191 GLY A CA 1
ATOM 1416 C C . GLY A 1 191 ? 5.203 -14.470 7.863 1.00 91.12 191 GLY A C 1
ATOM 1417 O O . GLY A 1 191 ? 4.914 -15.429 7.143 1.00 91.12 191 GLY A O 1
ATOM 1418 N N . ASP A 1 192 ? 4.425 -14.075 8.876 1.00 93.50 192 ASP A N 1
ATOM 1419 C CA . ASP A 1 192 ? 3.148 -14.723 9.171 1.00 93.50 192 ASP A CA 1
ATOM 1420 C C . 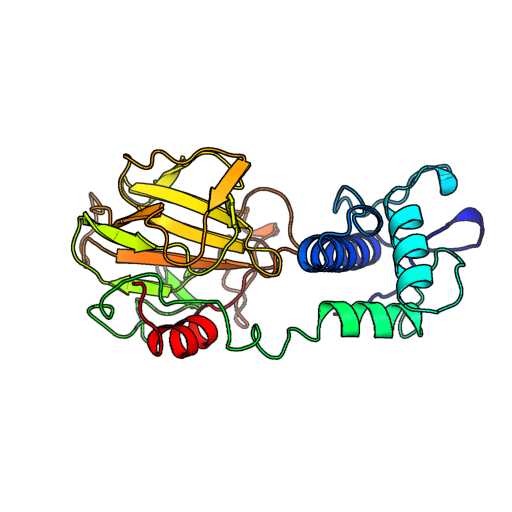ASP A 1 192 ? 2.192 -14.594 7.984 1.00 93.50 192 ASP A C 1
ATOM 1422 O O . ASP A 1 192 ? 2.024 -13.521 7.395 1.00 93.50 192 ASP A O 1
ATOM 1426 N N . LYS A 1 193 ? 1.540 -15.707 7.642 1.00 94.00 193 LYS A N 1
ATOM 1427 C CA . LYS A 1 193 ? 0.468 -15.732 6.649 1.00 94.00 193 LYS A CA 1
ATOM 1428 C C . LYS A 1 193 ? -0.854 -15.416 7.328 1.00 94.00 193 LYS A C 1
ATOM 1430 O O . LYS A 1 193 ? -1.156 -15.970 8.383 1.00 94.00 193 LYS A O 1
ATOM 1435 N N . VAL A 1 194 ? -1.657 -14.579 6.686 1.00 95.06 194 VAL A N 1
ATOM 1436 C CA . VAL A 1 194 ? -3.030 -14.293 7.101 1.00 95.06 194 VAL A CA 1
ATOM 1437 C C . VAL A 1 194 ? -4.006 -14.743 6.025 1.00 95.06 194 VAL A C 1
ATOM 1439 O O . VAL A 1 194 ? -3.679 -14.715 4.839 1.00 95.06 194 VAL A O 1
ATOM 1442 N N . THR A 1 195 ? -5.202 -15.147 6.443 1.00 93.56 195 THR A N 1
ATOM 1443 C CA . THR A 1 195 ? -6.333 -15.432 5.545 1.00 93.56 195 THR A CA 1
ATOM 1444 C C . THR A 1 195 ? -7.300 -14.247 5.534 1.00 93.56 195 THR A C 1
ATOM 1446 O O . THR A 1 195 ? -7.463 -13.574 6.553 1.00 93.56 195 THR A O 1
ATOM 1449 N N . GLY A 1 196 ? -7.972 -13.984 4.413 1.00 94.00 196 GLY A N 1
ATOM 1450 C CA . GLY A 1 196 ? -9.035 -12.980 4.333 1.00 94.00 196 GLY A CA 1
ATOM 1451 C C . GLY A 1 196 ? -10.103 -13.190 5.415 1.00 94.00 196 GLY A C 1
ATOM 1452 O O . GLY A 1 196 ? -10.571 -14.305 5.638 1.00 94.00 196 GLY A O 1
ATOM 1453 N N . GLY A 1 197 ? -10.465 -12.121 6.126 1.00 94.44 197 GLY A N 1
ATOM 1454 C CA . GLY A 1 197 ? -11.395 -12.157 7.259 1.00 94.44 197 GLY A CA 1
ATOM 1455 C C . GLY A 1 197 ? -10.773 -12.563 8.603 1.00 94.44 197 GLY A C 1
ATOM 1456 O O . GLY A 1 197 ? -11.416 -12.402 9.641 1.00 94.44 197 GLY A O 1
ATOM 1457 N N . GLN A 1 198 ? -9.520 -13.026 8.642 1.00 96.50 198 GLN A N 1
ATOM 1458 C CA . GLN A 1 198 ? -8.820 -13.310 9.899 1.00 96.50 198 GLN A CA 1
ATOM 1459 C C . GLN A 1 198 ? -8.666 -12.032 10.732 1.00 96.50 198 GLN A C 1
ATOM 1461 O O . GLN A 1 198 ? -8.246 -11.003 10.207 1.00 96.50 198 GLN A O 1
ATOM 1466 N N . VAL A 1 199 ? -8.952 -12.099 12.037 1.00 98.38 199 VAL A N 1
ATOM 1467 C CA . VAL A 1 199 ? -8.629 -11.009 12.974 1.00 98.38 199 VAL A CA 1
ATOM 1468 C C . VAL A 1 199 ? -7.111 -10.850 13.043 1.00 98.38 199 VAL A C 1
ATOM 1470 O O . VAL A 1 199 ? -6.405 -11.785 13.418 1.00 98.38 199 VAL A O 1
ATOM 1473 N N . ILE A 1 200 ? -6.619 -9.661 12.703 1.00 98.62 200 ILE A N 1
ATOM 1474 C CA . ILE A 1 200 ? -5.184 -9.340 12.674 1.00 98.62 200 ILE A CA 1
ATOM 1475 C C . ILE A 1 200 ? -4.773 -8.348 13.759 1.00 98.62 200 ILE A C 1
ATOM 1477 O O . ILE A 1 200 ? -3.615 -8.330 14.159 1.00 98.62 200 ILE A O 1
ATOM 1481 N N . ALA A 1 201 ? -5.702 -7.517 14.234 1.00 98.50 201 ALA A N 1
ATOM 1482 C CA . ALA A 1 201 ? -5.431 -6.493 15.234 1.00 98.50 201 ALA A CA 1
ATOM 1483 C C . ALA A 1 201 ? -6.733 -5.968 15.861 1.00 98.50 201 ALA A C 1
ATOM 1485 O O . ALA A 1 201 ? -7.837 -6.432 15.556 1.00 98.50 201 ALA A O 1
ATOM 1486 N N . ARG A 1 202 ? -6.609 -4.961 16.726 1.00 98.62 202 ARG A N 1
ATOM 1487 C CA . ARG A 1 202 ? -7.730 -4.211 17.302 1.00 98.62 202 ARG A CA 1
ATOM 1488 C C . ARG A 1 202 ? -7.481 -2.715 17.200 1.00 98.62 202 ARG A C 1
ATOM 1490 O O . ARG A 1 202 ? -6.338 -2.287 17.293 1.00 98.62 202 ARG A O 1
ATOM 1497 N N . VAL A 1 203 ? -8.543 -1.928 17.047 1.00 98.50 203 VAL A N 1
ATOM 1498 C CA . VAL A 1 203 ? -8.470 -0.459 17.019 1.00 98.50 203 VAL A CA 1
ATOM 1499 C C . VAL A 1 203 ? -7.904 0.068 18.339 1.00 98.50 203 VAL A C 1
ATOM 1501 O O . VAL A 1 203 ? -8.422 -0.238 19.415 1.00 98.50 203 VAL A O 1
ATOM 1504 N N . GLY A 1 204 ? -6.840 0.857 18.249 1.00 97.62 204 GLY A N 1
ATOM 1505 C CA . GLY A 1 204 ? -6.160 1.506 19.360 1.00 97.62 204 GLY A CA 1
ATOM 1506 C C . GLY A 1 204 ? -6.876 2.756 19.866 1.00 97.62 204 GLY A C 1
ATOM 1507 O O . GLY A 1 204 ? -7.770 3.305 19.219 1.00 97.62 204 GLY A O 1
ATOM 1508 N N . LEU A 1 205 ? -6.467 3.198 21.055 1.00 94.88 205 LEU A N 1
ATOM 1509 C CA . LEU A 1 205 ? -6.806 4.514 21.582 1.00 94.88 205 LEU A CA 1
ATOM 1510 C C . LEU A 1 205 ? -5.673 5.471 21.221 1.00 94.88 205 LEU A C 1
ATOM 1512 O O . LEU A 1 205 ? -4.530 5.241 21.600 1.00 94.88 205 LEU A O 1
ATOM 1516 N N . LEU A 1 206 ? -5.999 6.561 20.540 1.00 92.56 206 LEU A N 1
ATOM 1517 C CA . LEU A 1 206 ? -5.048 7.621 20.263 1.00 92.56 206 LEU A CA 1
ATOM 1518 C C . LEU A 1 206 ? -4.919 8.532 21.486 1.00 92.56 206 LEU A C 1
ATOM 1520 O O . LEU A 1 206 ? -5.893 9.145 21.933 1.00 92.56 206 LEU A O 1
ATOM 1524 N N . VAL A 1 207 ? -3.702 8.646 22.008 1.00 90.31 207 VAL A N 1
ATOM 1525 C CA . VAL A 1 207 ? -3.388 9.432 23.205 1.00 90.31 207 VAL A CA 1
ATOM 1526 C C . VAL A 1 207 ? -2.823 10.799 22.821 1.00 90.31 207 VAL A C 1
ATOM 1528 O O . VAL A 1 207 ? -1.947 10.913 21.965 1.00 90.31 207 VAL A O 1
ATOM 1531 N N . GLY A 1 208 ? -3.298 11.855 23.489 1.00 85.19 208 GLY A N 1
ATOM 1532 C CA . GLY A 1 208 ? -2.789 13.220 23.296 1.00 85.19 208 GLY A CA 1
ATOM 1533 C C . GLY A 1 208 ? -3.361 13.952 22.077 1.00 85.19 208 GLY A C 1
ATOM 1534 O O . GLY A 1 208 ? -2.733 14.887 21.584 1.00 85.19 208 GLY A O 1
ATOM 1535 N N . ILE A 1 209 ? -4.541 13.549 21.593 1.00 81.31 209 ILE A N 1
ATOM 1536 C CA . ILE A 1 209 ? -5.238 14.196 20.471 1.00 81.31 209 ILE A CA 1
ATOM 1537 C C . ILE A 1 209 ? -6.626 14.722 20.876 1.00 81.31 209 ILE A C 1
ATOM 1539 O O . ILE A 1 209 ? -7.265 14.186 21.775 1.00 81.31 209 ILE A O 1
ATOM 1543 N N . SER A 1 210 ? -7.098 15.779 20.204 1.00 70.62 210 SER A N 1
ATOM 1544 C CA . SER A 1 210 ? -8.336 16.516 20.550 1.00 70.62 210 SER A CA 1
ATOM 1545 C C . SER A 1 210 ? -9.553 16.183 19.670 1.00 70.62 210 SER A C 1
ATOM 1547 O O . SER A 1 210 ? -10.554 16.892 19.697 1.00 70.62 210 SER A O 1
ATOM 1549 N N . VAL A 1 211 ? -9.454 15.148 18.839 1.00 67.31 211 VAL A N 1
ATOM 1550 C CA . VAL A 1 211 ? -10.474 14.715 17.860 1.00 67.31 211 VAL A CA 1
ATOM 1551 C C . VAL A 1 211 ? -10.851 13.248 18.148 1.00 67.31 211 VAL A C 1
ATOM 1553 O O . VAL A 1 211 ? -10.293 12.702 19.102 1.00 67.31 211 VAL A O 1
ATOM 1556 N N . PRO A 1 212 ? -11.787 12.593 17.414 1.00 68.62 212 PRO A N 1
ATOM 1557 C CA . PRO A 1 212 ? -12.194 11.217 17.708 1.00 68.62 212 PRO A CA 1
ATOM 1558 C C . PRO A 1 212 ? -10.994 10.310 17.973 1.00 68.62 212 PRO A C 1
ATOM 1560 O O . PRO A 1 212 ? -10.087 10.200 17.151 1.00 68.62 212 PRO A O 1
ATOM 1563 N N . SER A 1 213 ? -10.983 9.710 19.160 1.00 80.44 213 SER A N 1
ATOM 1564 C CA . SER A 1 213 ? -9.794 9.097 19.753 1.00 80.44 213 SER A CA 1
ATOM 1565 C C . SER A 1 213 ? -9.581 7.637 19.349 1.00 80.44 213 SER A C 1
ATOM 1567 O O . SER A 1 213 ? -8.732 6.972 19.933 1.00 80.44 213 SER A O 1
ATOM 1569 N N . ALA A 1 214 ? -10.339 7.119 18.377 1.00 91.19 214 ALA A N 1
ATOM 1570 C CA . ALA A 1 214 ? -10.254 5.726 17.942 1.00 91.19 214 ALA A CA 1
ATOM 1571 C C . ALA A 1 214 ? -10.708 5.545 16.485 1.00 91.19 214 ALA A C 1
ATOM 1573 O O . ALA A 1 214 ? -11.806 5.956 16.093 1.00 91.19 214 ALA A O 1
ATOM 1574 N N . MET A 1 215 ? -9.846 4.927 15.679 1.00 95.75 215 MET A N 1
ATOM 1575 C CA . MET A 1 215 ? -10.072 4.624 14.265 1.00 95.75 215 MET A CA 1
ATOM 1576 C C . MET A 1 215 ? -9.040 3.616 13.763 1.00 95.75 215 MET A C 1
ATOM 1578 O O . MET A 1 215 ? -7.989 3.463 14.372 1.00 95.75 215 MET A O 1
ATOM 1582 N N . LEU A 1 216 ? -9.326 2.975 12.633 1.00 98.31 216 LEU A N 1
ATOM 1583 C CA . LEU A 1 216 ? -8.303 2.337 11.805 1.00 98.31 216 LEU A CA 1
ATOM 1584 C C . LEU A 1 216 ? -7.868 3.336 10.729 1.00 98.31 216 LEU A C 1
ATOM 1586 O O . LEU A 1 216 ? -8.699 3.739 9.913 1.00 98.31 216 LEU A O 1
ATOM 1590 N N . HIS A 1 217 ? -6.593 3.716 10.712 1.00 98.38 217 HIS A N 1
ATOM 1591 C CA . HIS A 1 217 ? -6.002 4.429 9.581 1.00 98.38 217 HIS A CA 1
ATOM 1592 C C . HIS A 1 217 ? -5.552 3.407 8.542 1.00 98.38 217 HIS A C 1
ATOM 1594 O O . HIS A 1 217 ? -4.673 2.587 8.806 1.00 98.38 217 HIS A O 1
ATOM 1600 N N . LEU A 1 218 ? -6.171 3.421 7.368 1.00 98.69 218 LEU A N 1
ATOM 1601 C CA . LEU A 1 218 ? -5.878 2.451 6.322 1.00 98.69 218 LEU A CA 1
ATOM 1602 C C . LEU A 1 218 ? -5.180 3.141 5.157 1.00 98.69 218 LEU A C 1
ATOM 1604 O O . LEU A 1 218 ? -5.765 4.005 4.502 1.00 98.69 218 LEU A O 1
ATOM 1608 N N . GLU A 1 219 ? -3.943 2.737 4.887 1.00 98.81 219 GLU A N 1
ATOM 1609 C CA . GLU A 1 219 ? -3.174 3.180 3.723 1.00 98.81 219 GLU A CA 1
ATOM 1610 C C . GLU A 1 219 ? -2.973 2.014 2.750 1.00 98.81 219 GLU A C 1
ATOM 1612 O O . GLU A 1 219 ? -2.773 0.877 3.183 1.00 98.81 219 GLU A O 1
ATOM 1617 N N . MET A 1 220 ? -2.994 2.292 1.445 1.00 98.31 220 MET A N 1
ATOM 1618 C CA . MET A 1 220 ? -2.814 1.289 0.392 1.00 98.31 220 MET A CA 1
ATOM 1619 C C . MET A 1 220 ? -1.668 1.665 -0.543 1.00 98.31 220 MET A C 1
ATOM 1621 O O . MET A 1 220 ? -1.443 2.842 -0.816 1.00 98.31 220 MET A O 1
ATOM 1625 N N . TYR A 1 221 ? -0.977 0.657 -1.066 1.00 96.38 221 TYR A N 1
ATOM 1626 C CA . TYR A 1 221 ? 0.103 0.803 -2.038 1.00 96.38 221 TYR A CA 1
ATOM 1627 C C . TYR A 1 221 ? -0.011 -0.259 -3.119 1.00 96.38 221 TYR A C 1
ATOM 1629 O O . TYR A 1 221 ? -0.415 -1.381 -2.819 1.00 96.38 221 TYR A O 1
ATOM 1637 N N . ASP A 1 222 ? 0.423 0.041 -4.341 1.00 85.81 222 ASP A N 1
ATOM 1638 C CA . ASP A 1 222 ? 0.361 -0.931 -5.445 1.00 85.81 222 ASP A CA 1
ATOM 1639 C C . ASP A 1 222 ? 1.468 -2.007 -5.375 1.00 85.81 222 ASP A C 1
ATOM 1641 O O . ASP A 1 222 ? 1.522 -2.922 -6.198 1.00 85.81 222 ASP A O 1
ATOM 1645 N N . GLY A 1 223 ? 2.362 -1.887 -4.385 1.00 84.94 223 GLY A N 1
ATOM 1646 C CA . GLY A 1 223 ? 3.429 -2.839 -4.093 1.00 84.94 223 GLY A CA 1
ATOM 1647 C C . GLY A 1 223 ? 4.680 -2.679 -4.958 1.00 84.94 223 GLY A C 1
ATOM 1648 O O . GLY A 1 223 ? 5.633 -3.438 -4.773 1.00 84.94 223 GLY A O 1
ATOM 1649 N N . SER A 1 224 ? 4.715 -1.707 -5.873 1.00 79.50 224 SER A N 1
ATOM 1650 C CA . SER A 1 224 ? 5.845 -1.481 -6.775 1.00 79.50 224 SER A CA 1
ATOM 1651 C C . SER A 1 224 ? 7.037 -0.802 -6.083 1.00 79.50 224 SER A C 1
ATOM 1653 O O . SER A 1 224 ? 8.160 -0.861 -6.581 1.00 79.50 224 SER A O 1
ATOM 1655 N N . GLY A 1 225 ? 6.809 -0.133 -4.950 1.00 79.38 225 GLY A N 1
ATOM 1656 C CA . GLY A 1 225 ? 7.834 0.518 -4.140 1.00 79.38 225 GLY A CA 1
ATOM 1657 C C . GLY A 1 225 ? 8.530 -0.436 -3.165 1.00 79.38 225 GLY A C 1
ATOM 1658 O O . GLY A 1 225 ? 7.972 -1.442 -2.724 1.00 79.38 225 GLY A O 1
ATOM 1659 N N . GLN A 1 226 ? 9.754 -0.081 -2.770 1.00 82.00 226 GLN A N 1
ATOM 1660 C CA . GLN A 1 226 ? 10.542 -0.804 -1.766 1.00 82.00 226 GLN A CA 1
ATOM 1661 C C . GLN A 1 226 ? 10.890 0.083 -0.566 1.00 82.00 226 GLN A C 1
ATOM 1663 O O . GLN A 1 226 ? 10.729 1.303 -0.601 1.00 82.00 226 GLN A O 1
ATOM 1668 N N . GLY A 1 227 ? 11.356 -0.543 0.516 1.00 89.31 227 GLY A N 1
ATOM 1669 C CA . GLY A 1 227 ? 11.735 0.148 1.747 1.00 89.31 227 GLY A CA 1
ATOM 1670 C C . GLY A 1 227 ? 10.542 0.647 2.568 1.00 89.31 227 GLY A C 1
ATOM 1671 O O . GLY A 1 227 ? 9.413 0.181 2.413 1.00 89.31 227 GLY A O 1
ATOM 1672 N N . SER A 1 228 ? 10.821 1.589 3.472 1.00 94.75 228 SER A N 1
ATOM 1673 C CA . SER A 1 228 ? 9.845 2.129 4.424 1.00 94.75 228 SER A CA 1
ATOM 1674 C C . SER A 1 228 ? 8.643 2.773 3.727 1.00 94.75 228 SER A C 1
ATOM 1676 O O . SER A 1 228 ? 8.805 3.611 2.841 1.00 94.75 228 SER A O 1
ATOM 1678 N N . LEU A 1 229 ? 7.430 2.445 4.186 1.00 97.00 229 LEU A N 1
ATOM 1679 C CA . LEU A 1 229 ? 6.187 3.060 3.706 1.00 97.00 229 LEU A CA 1
ATOM 1680 C C . LEU A 1 229 ? 6.103 4.560 4.030 1.00 97.00 229 LEU A C 1
ATOM 1682 O O . LEU A 1 229 ? 5.448 5.326 3.319 1.00 97.00 229 LEU A O 1
ATOM 1686 N N . THR A 1 230 ? 6.779 4.989 5.099 1.00 97.31 230 THR A N 1
ATOM 1687 C CA . THR A 1 230 ? 6.998 6.399 5.442 1.00 97.31 230 THR A CA 1
ATOM 1688 C C . THR A 1 230 ? 8.342 6.852 4.882 1.00 97.31 230 THR A C 1
ATOM 1690 O O . THR A 1 230 ? 9.370 6.251 5.192 1.00 97.31 230 THR A O 1
ATOM 1693 N N . VAL A 1 231 ? 8.345 7.928 4.096 1.00 97.44 231 VAL A N 1
ATOM 1694 C CA . VAL A 1 231 ? 9.550 8.443 3.424 1.00 97.44 231 VAL A CA 1
ATOM 1695 C C . VAL A 1 231 ? 9.734 9.936 3.682 1.00 97.44 231 VAL A C 1
ATOM 1697 O O . VAL A 1 231 ? 8.792 10.636 4.060 1.00 97.44 231 VAL A O 1
ATOM 1700 N N . ALA A 1 232 ? 10.956 10.424 3.462 1.00 96.62 232 ALA A N 1
ATOM 1701 C CA . ALA A 1 232 ? 11.259 11.849 3.502 1.00 96.62 232 ALA A CA 1
ATOM 1702 C C . ALA A 1 232 ? 10.482 12.617 2.422 1.00 96.62 232 ALA A C 1
ATOM 1704 O O . ALA A 1 232 ? 10.130 12.074 1.375 1.00 96.62 232 ALA A O 1
ATOM 1705 N N . GLU A 1 233 ? 10.261 13.911 2.651 1.00 96.19 233 GLU A N 1
ATOM 1706 C CA . GLU A 1 233 ? 9.499 14.767 1.738 1.00 96.19 233 GLU A CA 1
ATOM 1707 C C . GLU A 1 233 ? 10.053 14.781 0.297 1.00 96.19 233 GLU A C 1
ATOM 1709 O O . GLU A 1 233 ? 9.279 14.848 -0.661 1.00 96.19 233 GLU A O 1
ATOM 1714 N N . SER A 1 234 ? 11.374 14.672 0.130 1.00 94.62 234 SER A N 1
ATOM 1715 C CA . SER A 1 234 ? 12.035 14.633 -1.182 1.00 94.62 234 SER A CA 1
ATOM 1716 C C . SER A 1 234 ? 11.669 13.407 -2.025 1.00 94.62 234 SER A C 1
ATOM 1718 O O . SER A 1 234 ? 11.709 13.488 -3.247 1.00 94.62 234 SER A O 1
ATOM 1720 N N . ALA A 1 235 ? 11.285 12.297 -1.390 1.00 92.62 235 ALA A N 1
ATOM 1721 C CA . ALA A 1 235 ? 10.908 11.040 -2.042 1.00 92.62 235 ALA A CA 1
ATOM 1722 C C . ALA A 1 235 ? 9.394 10.757 -1.969 1.00 92.62 235 ALA A C 1
ATOM 1724 O O . ALA A 1 235 ? 8.938 9.678 -2.347 1.00 92.62 235 ALA A O 1
ATOM 1725 N N . SER A 1 236 ? 8.612 11.698 -1.433 1.00 97.19 236 SER A N 1
ATOM 1726 C CA . SER A 1 236 ? 7.194 11.498 -1.155 1.00 97.19 236 SER A CA 1
ATOM 1727 C C . SER A 1 236 ? 6.341 11.544 -2.421 1.00 97.19 236 SER A C 1
ATOM 1729 O O . SER A 1 236 ? 6.478 12.468 -3.223 1.00 97.19 236 SER A O 1
ATOM 1731 N N . ALA A 1 237 ? 5.341 10.661 -2.509 1.00 95.62 237 ALA A N 1
ATOM 1732 C CA . ALA A 1 237 ? 4.163 10.899 -3.337 1.00 95.62 237 ALA A CA 1
ATOM 1733 C C . ALA A 1 237 ? 3.536 12.255 -2.980 1.00 95.62 237 ALA A C 1
ATOM 1735 O O . ALA A 1 237 ? 3.567 12.686 -1.815 1.00 95.62 237 ALA A O 1
ATOM 1736 N N . ARG A 1 238 ? 2.947 12.927 -3.969 1.00 97.56 238 ARG A N 1
ATOM 1737 C CA . ARG A 1 238 ? 2.353 14.260 -3.815 1.00 97.56 238 ARG A CA 1
ATOM 1738 C C . ARG A 1 238 ? 0.955 14.301 -4.408 1.00 97.56 238 ARG A C 1
ATOM 1740 O O . ARG A 1 238 ? 0.670 13.633 -5.399 1.00 97.56 238 ARG A O 1
ATOM 1747 N N . ARG A 1 239 ? 0.091 15.110 -3.797 1.00 95.25 239 ARG A N 1
ATOM 1748 C CA . ARG A 1 239 ? -1.164 15.552 -4.412 1.00 95.25 239 ARG A CA 1
ATOM 1749 C C . ARG A 1 239 ? -0.872 16.383 -5.661 1.00 95.25 239 ARG A C 1
ATOM 1751 O O . ARG A 1 239 ? 0.240 16.873 -5.846 1.00 95.25 239 ARG A O 1
ATOM 1758 N N . ALA A 1 240 ? -1.899 16.598 -6.479 1.00 93.12 240 ALA A N 1
ATOM 1759 C CA . ALA A 1 240 ? -1.804 17.424 -7.683 1.00 93.12 240 ALA A CA 1
ATOM 1760 C C . ALA A 1 240 ? -1.335 18.871 -7.410 1.00 93.12 240 ALA A C 1
ATOM 1762 O O . ALA A 1 240 ? -0.702 19.476 -8.265 1.00 93.12 240 ALA A O 1
ATOM 1763 N N . ASP A 1 241 ? -1.603 19.410 -6.217 1.00 94.75 241 ASP A N 1
ATOM 1764 C CA . ASP A 1 241 ? -1.154 20.738 -5.770 1.00 94.75 241 ASP A CA 1
ATOM 1765 C C . ASP A 1 241 ? 0.255 20.735 -5.141 1.00 94.75 241 ASP A C 1
ATOM 1767 O O . ASP A 1 241 ? 0.695 21.734 -4.579 1.00 94.75 241 ASP A O 1
ATOM 1771 N N . GLY A 1 242 ? 0.975 19.613 -5.221 1.00 96.31 242 GLY A N 1
ATOM 1772 C CA . GLY A 1 242 ? 2.340 19.470 -4.724 1.00 96.31 242 GLY A CA 1
ATOM 1773 C C . GLY A 1 242 ? 2.452 19.136 -3.236 1.00 96.31 242 GLY A C 1
ATOM 1774 O O . GLY A 1 242 ? 3.564 18.882 -2.771 1.00 96.31 242 GLY A O 1
ATOM 1775 N N . VAL A 1 243 ? 1.352 19.074 -2.477 1.00 98.00 243 VAL A N 1
ATOM 1776 C CA . VAL A 1 243 ? 1.399 18.754 -1.041 1.00 98.00 243 VAL A CA 1
ATOM 1777 C C . VAL A 1 243 ? 1.832 17.290 -0.832 1.00 98.00 243 VAL A C 1
ATOM 1779 O O . VAL A 1 243 ? 1.221 16.385 -1.412 1.00 98.00 243 VAL A O 1
ATOM 1782 N N . PRO A 1 244 ? 2.863 17.013 -0.008 1.00 98.44 244 PRO A N 1
ATOM 1783 C CA . PRO A 1 244 ? 3.382 15.661 0.176 1.00 98.44 244 PRO A CA 1
ATOM 1784 C C . PRO A 1 244 ? 2.511 14.818 1.114 1.00 98.44 244 PRO A C 1
ATOM 1786 O O . PRO A 1 244 ? 2.003 15.298 2.129 1.00 98.44 244 PRO A O 1
ATOM 1789 N N . TYR A 1 245 ? 2.402 13.522 0.822 1.00 98.44 245 TYR A N 1
ATOM 1790 C CA . TYR A 1 245 ? 1.794 12.528 1.717 1.00 98.44 245 TYR A CA 1
ATOM 1791 C C . TYR A 1 245 ? 2.754 12.030 2.814 1.00 98.44 245 TYR A C 1
ATOM 1793 O O . TYR A 1 245 ? 2.314 11.499 3.834 1.00 98.44 245 TYR A O 1
ATOM 1801 N N . LEU A 1 246 ? 4.063 12.224 2.617 1.00 98.12 246 LEU A N 1
ATOM 1802 C CA . LEU A 1 246 ? 5.168 11.593 3.352 1.00 98.12 246 LEU A CA 1
ATOM 1803 C C . LEU A 1 246 ? 5.135 10.064 3.266 1.00 98.12 246 LEU A C 1
ATOM 1805 O O . LEU A 1 246 ? 5.416 9.367 4.246 1.00 98.12 246 LEU A O 1
ATOM 1809 N N . ARG A 1 247 ? 4.752 9.559 2.089 1.00 98.25 247 ARG A N 1
ATOM 1810 C CA . ARG A 1 247 ? 4.640 8.138 1.737 1.00 98.25 247 ARG A CA 1
ATOM 1811 C C . ARG A 1 247 ? 5.316 7.854 0.410 1.00 98.25 247 ARG A C 1
ATOM 1813 O O . ARG A 1 247 ? 5.483 8.774 -0.387 1.00 98.25 247 ARG A O 1
ATOM 1820 N N . ARG A 1 248 ? 5.691 6.592 0.194 1.00 96.31 248 ARG A N 1
ATOM 1821 C CA . ARG A 1 248 ? 6.292 6.117 -1.060 1.00 96.31 248 ARG A CA 1
ATOM 1822 C C . ARG A 1 248 ? 5.479 6.533 -2.291 1.00 96.31 248 ARG A C 1
ATOM 1824 O O . ARG A 1 248 ? 4.274 6.756 -2.202 1.00 96.31 248 ARG A O 1
ATOM 1831 N N . ALA A 1 249 ? 6.158 6.596 -3.435 1.00 91.06 249 ALA A N 1
ATOM 1832 C CA . ALA A 1 249 ? 5.577 6.984 -4.721 1.00 91.06 249 ALA A CA 1
ATOM 1833 C C . ALA A 1 249 ? 4.448 6.054 -5.205 1.00 91.06 249 ALA A C 1
ATOM 1835 O O . ALA A 1 249 ? 3.619 6.483 -5.999 1.00 91.06 249 ALA A O 1
ATOM 1836 N N . ASP A 1 250 ? 4.398 4.819 -4.705 1.00 89.75 250 ASP A N 1
ATOM 1837 C CA . ASP A 1 250 ? 3.392 3.811 -5.043 1.00 89.75 250 ASP A CA 1
ATOM 1838 C C . ASP A 1 250 ? 2.129 3.859 -4.161 1.00 89.75 250 ASP A C 1
ATOM 1840 O O . ASP A 1 250 ? 1.366 2.895 -4.112 1.00 89.75 250 ASP A O 1
ATOM 1844 N N . LEU A 1 251 ? 1.910 4.964 -3.437 1.00 97.19 251 LEU A N 1
ATOM 1845 C CA . LEU A 1 251 ? 0.706 5.198 -2.636 1.00 97.19 251 LEU A CA 1
ATOM 1846 C C . LEU A 1 251 ? -0.555 5.227 -3.515 1.00 97.19 251 LEU A C 1
ATOM 1848 O O . LEU A 1 251 ? -0.602 5.916 -4.534 1.00 97.19 251 LEU A O 1
ATOM 1852 N N . MET A 1 252 ? -1.607 4.550 -3.064 1.00 94.81 252 MET A N 1
ATOM 1853 C CA . MET A 1 252 ? -2.916 4.487 -3.713 1.00 94.81 252 MET A CA 1
ATOM 1854 C C . MET A 1 252 ? -3.999 5.125 -2.840 1.00 94.81 252 MET A C 1
ATOM 1856 O O . MET A 1 252 ? -3.924 5.080 -1.614 1.00 94.81 252 MET A O 1
ATOM 1860 N N . ASP A 1 253 ? -5.042 5.664 -3.476 1.00 95.38 253 ASP A N 1
ATOM 1861 C CA . ASP A 1 253 ? -6.265 6.079 -2.782 1.00 95.38 253 ASP A CA 1
ATOM 1862 C C . ASP A 1 253 ? -7.086 4.836 -2.368 1.00 95.38 253 ASP A C 1
ATOM 1864 O O . ASP A 1 253 ? -7.552 4.103 -3.248 1.00 95.38 253 ASP A O 1
ATOM 1868 N N . PRO A 1 254 ? -7.311 4.585 -1.061 1.00 97.00 254 PRO A N 1
ATOM 1869 C CA . PRO A 1 254 ? -8.105 3.444 -0.598 1.00 97.00 254 PRO A CA 1
ATOM 1870 C C . PRO A 1 254 ? -9.613 3.582 -0.856 1.00 97.00 254 PRO A C 1
ATOM 1872 O O . PRO A 1 254 ? -10.349 2.598 -0.782 1.00 97.00 254 PRO A O 1
ATOM 1875 N N . THR A 1 255 ? -10.107 4.791 -1.137 1.00 91.75 255 THR A N 1
ATOM 1876 C CA . THR A 1 255 ? -11.540 5.111 -1.237 1.00 91.75 255 THR A CA 1
ATOM 1877 C C . THR A 1 255 ? -12.337 4.178 -2.162 1.00 91.75 255 THR A C 1
ATOM 1879 O O . THR A 1 255 ? -13.361 3.654 -1.704 1.00 91.75 255 THR A O 1
ATOM 1882 N N . PRO A 1 256 ? -11.937 3.929 -3.429 1.00 89.50 256 PRO A N 1
ATOM 1883 C CA . PRO A 1 256 ? -12.677 3.023 -4.313 1.00 89.50 256 PRO A CA 1
ATOM 1884 C C . PRO A 1 256 ? -12.724 1.581 -3.786 1.00 89.50 256 PRO A C 1
ATOM 1886 O O . PRO A 1 256 ? -13.773 0.941 -3.869 1.00 89.50 256 PRO A O 1
ATOM 1889 N N . PHE A 1 257 ? -11.639 1.100 -3.176 1.00 93.25 257 PHE A N 1
ATOM 1890 C CA . PHE A 1 257 ? -11.556 -0.243 -2.600 1.00 93.25 257 PHE A CA 1
ATOM 1891 C C . PHE A 1 257 ? -12.486 -0.386 -1.402 1.00 93.25 257 PHE A C 1
ATOM 1893 O O . PHE A 1 257 ? -13.323 -1.282 -1.364 1.00 93.25 257 PHE A O 1
ATOM 1900 N N . LEU A 1 258 ? -12.427 0.558 -0.463 1.00 94.50 258 LEU A N 1
ATOM 1901 C CA . LEU A 1 258 ? -13.307 0.577 0.702 1.00 94.50 258 LEU A CA 1
ATOM 1902 C C . LEU A 1 258 ? -14.786 0.671 0.300 1.00 94.50 258 LEU A C 1
ATOM 1904 O O . LEU A 1 258 ? -15.637 0.020 0.909 1.00 94.50 258 LEU A O 1
ATOM 1908 N N . ASN A 1 259 ? -15.106 1.435 -0.750 1.00 88.44 259 ASN A N 1
ATOM 1909 C CA . ASN A 1 259 ? -16.464 1.538 -1.289 1.00 88.44 259 ASN A CA 1
ATOM 1910 C C . ASN A 1 259 ? -16.987 0.233 -1.892 1.00 88.44 259 ASN A C 1
ATOM 1912 O O . ASN A 1 259 ? -18.194 -0.002 -1.847 1.00 88.44 259 ASN A O 1
ATOM 1916 N N . GLN A 1 260 ? -16.102 -0.606 -2.423 1.00 89.50 260 GLN A N 1
ATOM 1917 C CA . GLN A 1 260 ? -16.440 -1.943 -2.892 1.00 89.50 260 GLN A CA 1
ATOM 1918 C C . GLN A 1 260 ? -16.529 -2.927 -1.717 1.00 89.50 260 GLN A C 1
ATOM 1920 O O . GLN A 1 260 ? -17.517 -3.646 -1.578 1.00 89.50 260 GLN A O 1
ATOM 1925 N N . TRP A 1 261 ? -15.528 -2.934 -0.836 1.00 93.75 261 TRP A N 1
ATOM 1926 C CA . TRP A 1 261 ? -15.414 -3.881 0.271 1.00 93.75 261 TRP A CA 1
ATOM 1927 C C . TRP A 1 261 ? -16.516 -3.719 1.311 1.00 93.75 261 TRP A C 1
ATOM 1929 O O . TRP A 1 261 ? -16.945 -4.714 1.879 1.00 93.75 261 TRP A O 1
ATOM 1939 N N . LYS A 1 262 ? -17.057 -2.511 1.523 1.00 91.50 262 LYS A N 1
ATOM 1940 C CA . LYS A 1 262 ? -18.178 -2.291 2.460 1.00 91.50 262 LYS A CA 1
ATOM 1941 C C . LYS A 1 262 ? -19.443 -3.088 2.125 1.00 91.50 262 LYS A C 1
ATOM 1943 O O . LYS A 1 262 ? -20.291 -3.254 2.994 1.00 91.50 262 LYS A O 1
ATOM 1948 N N . LEU A 1 263 ? -19.570 -3.578 0.888 1.00 89.19 263 LEU A N 1
ATOM 1949 C CA . LEU A 1 263 ? -20.655 -4.469 0.462 1.00 89.19 263 LEU A CA 1
ATOM 1950 C C . LEU A 1 263 ? -20.491 -5.902 1.002 1.00 89.19 263 LEU A C 1
ATOM 1952 O O . LEU A 1 263 ? -21.430 -6.691 0.944 1.00 89.19 263 LEU A O 1
ATOM 1956 N N . ARG A 1 264 ? -19.310 -6.236 1.535 1.00 91.88 264 ARG A N 1
ATOM 1957 C CA . ARG A 1 264 ? -18.965 -7.519 2.144 1.00 91.88 264 ARG A CA 1
ATOM 1958 C C . ARG A 1 264 ? -18.160 -7.281 3.419 1.00 91.88 264 ARG A C 1
ATOM 1960 O O . ARG A 1 264 ? -16.933 -7.213 3.393 1.00 91.88 264 ARG A O 1
ATOM 1967 N N . LEU A 1 265 ? -18.860 -7.139 4.538 1.00 92.25 265 LEU A N 1
ATOM 1968 C CA . LEU A 1 265 ? -18.220 -7.016 5.848 1.00 92.25 265 LEU A CA 1
ATOM 1969 C C . LEU A 1 265 ? -17.395 -8.267 6.180 1.00 92.25 265 LEU A C 1
ATOM 1971 O O . LEU A 1 265 ? -17.650 -9.341 5.630 1.00 92.25 265 LEU A O 1
ATOM 1975 N N . ALA A 1 266 ? -16.401 -8.114 7.055 1.00 91.00 266 ALA A N 1
ATOM 1976 C CA . ALA A 1 266 ? -15.668 -9.262 7.581 1.00 91.00 266 ALA A CA 1
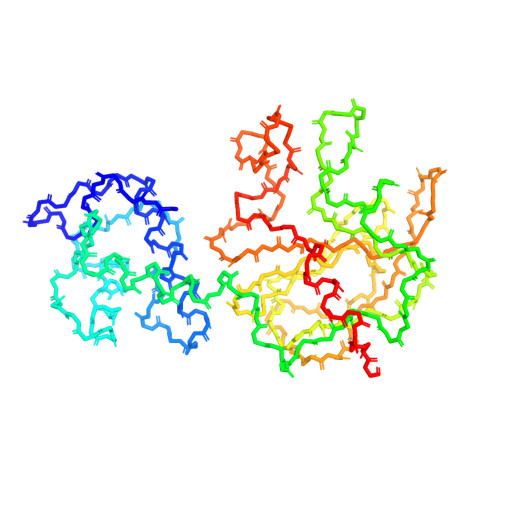ATOM 1977 C C . ALA A 1 266 ? -16.628 -10.242 8.293 1.00 91.00 266 ALA A C 1
ATOM 1979 O O . ALA A 1 266 ? -17.646 -9.785 8.829 1.00 91.00 266 ALA A O 1
ATOM 1980 N N . PRO A 1 267 ? -16.325 -11.553 8.279 1.00 81.31 267 PRO A N 1
ATOM 1981 C CA . PRO A 1 267 ? -17.120 -12.562 8.976 1.00 81.31 267 PRO A CA 1
ATOM 1982 C C . PRO A 1 267 ? -17.127 -12.379 10.501 1.00 81.31 267 PRO A C 1
ATOM 1984 O O . PRO A 1 267 ? -16.162 -11.799 11.051 1.00 81.31 267 PRO A O 1
#